Protein AF-A0A939X5A7-F1 (afdb_monomer)

Mean predicted aligned error: 17.55 Å

Nearest PDB structures (foldseek):
  4c2t-assembly1_B  TM=8.970E-01  e=2.389E-11  Deinococcus radiodurans
  4c2t-assembly1_A  TM=8.827E-01  e=8.316E-11  Deinococcus radiodurans
  4c2u-assembly1_D  TM=8.431E-01  e=5.488E-11  Deinococcus radiodurans
  4c2t-assembly2_C  TM=8.478E-01  e=4.873E-11  Deinococcus radiodurans
  4c30-assembly1_D  TM=7.788E-01  e=2.536E-11  Deinococcus radiodurans

Secondary structure (DSSP, 8-state):
--SS-S-HHHHHHHHHHHHHTT--HHHHHHHHHHSPPPTTTTSTTSS-----------------------HHHHHHHHTT-TT--TTS-TTS----------------S-HHHHHHHHHHHHHHHHHHHHHHSSS-HHHHHHHHHHHTTHHHHHHHH-TT-HHHHHHHHHHHHHHHHHHHHHHT-TT-S--SHHHHHHHHHH--GGGG--GGGTTPPP---TTTTTT--EEEEEEE--BTBBTTBHHHHHS-HHHHHHHHHHHHHHHTTEEEEEEEE--SEEEETTEEEE-PBPHHHHTS-GGG------SSPPPHHHHHHHHHHHHHHHTT-

Structure (mmCIF, N/CA/C/O backbone):
data_AF-A0A939X5A7-F1
#
_entry.id   AF-A0A939X5A7-F1
#
loop_
_atom_site.group_PDB
_atom_site.id
_atom_site.type_symbol
_atom_site.label_atom_id
_atom_site.label_alt_id
_atom_site.label_comp_id
_atom_site.label_asym_id
_atom_site.label_entity_id
_atom_site.label_seq_id
_atom_site.pdbx_PDB_ins_code
_atom_site.Cartn_x
_atom_site.Cartn_y
_atom_site.Cartn_z
_atom_site.occupancy
_atom_site.B_iso_or_equiv
_atom_site.auth_seq_id
_atom_site.auth_comp_id
_atom_site.auth_asym_id
_atom_site.auth_atom_id
_atom_site.pdbx_PDB_model_num
ATOM 1 N N . THR A 1 1 ? 11.833 15.847 -24.896 1.00 35.06 1 THR A N 1
ATOM 2 C CA . THR A 1 1 ? 11.195 14.517 -25.029 1.00 35.06 1 THR A CA 1
ATOM 3 C C . THR A 1 1 ? 10.463 14.409 -26.360 1.00 35.06 1 THR A C 1
ATOM 5 O O . THR A 1 1 ? 9.669 15.299 -26.668 1.00 35.06 1 THR A O 1
ATOM 8 N N . PRO A 1 2 ? 10.731 13.389 -27.198 1.00 37.25 2 PRO A N 1
ATOM 9 C CA . PRO A 1 2 ? 10.002 13.229 -28.451 1.00 37.25 2 PRO A CA 1
ATOM 10 C C . PRO A 1 2 ? 8.518 12.977 -28.147 1.00 37.25 2 PRO A C 1
ATOM 12 O O . PRO A 1 2 ? 8.169 12.143 -27.319 1.00 37.25 2 PRO A O 1
ATOM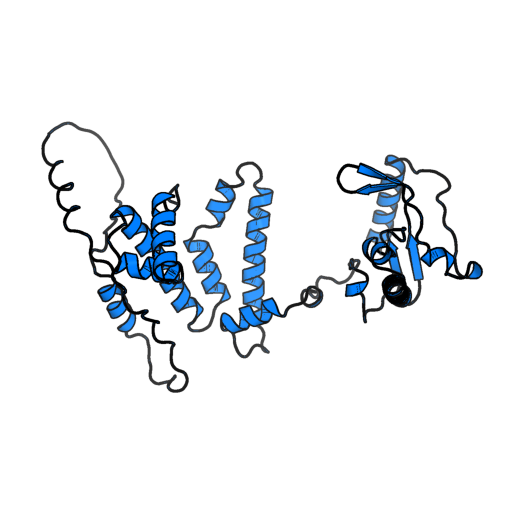 15 N N . ARG A 1 3 ? 7.634 13.749 -28.791 1.00 46.84 3 ARG A N 1
ATOM 16 C CA . ARG A 1 3 ? 6.193 13.858 -28.472 1.00 46.84 3 ARG A CA 1
ATOM 17 C C . ARG A 1 3 ? 5.341 12.628 -28.814 1.00 46.84 3 ARG A C 1
ATOM 19 O O . ARG A 1 3 ? 4.124 12.673 -28.648 1.00 46.84 3 ARG A O 1
ATOM 26 N N . ARG A 1 4 ? 5.925 11.552 -29.333 1.00 54.91 4 ARG A N 1
ATOM 27 C CA . ARG A 1 4 ? 5.216 10.315 -29.669 1.00 54.91 4 ARG A CA 1
ATOM 28 C C . ARG A 1 4 ? 6.157 9.164 -29.351 1.00 54.91 4 ARG A C 1
ATOM 30 O O . ARG A 1 4 ? 7.268 9.152 -29.864 1.00 54.91 4 ARG A O 1
ATOM 37 N N . GLY A 1 5 ? 5.723 8.248 -28.486 1.00 61.41 5 GLY A N 1
ATOM 38 C CA . GLY A 1 5 ? 6.395 6.961 -28.324 1.00 61.41 5 GLY A CA 1
ATOM 39 C C . GLY A 1 5 ? 6.380 6.166 -29.633 1.00 61.41 5 GLY A C 1
ATOM 40 O O . GLY A 1 5 ? 5.896 6.652 -30.659 1.00 61.41 5 GLY A O 1
ATOM 41 N N . LEU A 1 6 ? 6.875 4.928 -29.583 1.00 68.50 6 LEU A N 1
ATOM 42 C CA . LEU A 1 6 ? 6.851 4.006 -30.721 1.00 68.50 6 LEU A CA 1
ATOM 43 C C . LEU A 1 6 ? 5.475 4.020 -31.402 1.00 68.50 6 LEU A C 1
ATOM 45 O O . LEU A 1 6 ? 4.435 3.887 -30.751 1.00 68.50 6 LEU A O 1
ATOM 49 N N . GLY A 1 7 ? 5.462 4.243 -32.719 1.00 72.75 7 GLY A N 1
ATOM 50 C CA . GLY A 1 7 ? 4.223 4.278 -33.491 1.00 72.75 7 GLY A CA 1
ATOM 51 C C . GLY A 1 7 ? 3.465 2.953 -33.373 1.00 72.75 7 GLY A C 1
ATOM 52 O O . GLY A 1 7 ? 4.079 1.896 -33.275 1.00 72.75 7 GLY A O 1
ATOM 53 N N . ARG A 1 8 ? 2.125 2.993 -33.423 1.00 78.12 8 ARG A N 1
ATOM 54 C CA . ARG A 1 8 ? 1.272 1.795 -33.276 1.00 78.12 8 ARG A CA 1
ATOM 55 C C . ARG A 1 8 ? 1.696 0.646 -34.202 1.00 78.12 8 ARG A C 1
ATOM 57 O O . ARG A 1 8 ? 1.773 -0.484 -33.746 1.00 78.12 8 ARG A O 1
ATOM 64 N N . LYS A 1 9 ? 2.052 0.967 -35.451 1.00 79.88 9 LYS A N 1
ATOM 65 C CA . LYS A 1 9 ? 2.560 0.001 -36.432 1.00 79.88 9 LYS A CA 1
ATOM 66 C C . LYS A 1 9 ? 3.839 -0.702 -35.949 1.00 79.88 9 LYS A C 1
ATOM 68 O O . LYS A 1 9 ? 3.891 -1.916 -35.962 1.00 79.88 9 LYS A O 1
ATOM 73 N N . ALA A 1 10 ? 4.808 0.041 -35.409 1.00 79.69 10 ALA A N 1
ATOM 74 C CA . ALA A 1 10 ? 6.039 -0.541 -34.870 1.00 79.69 10 ALA A CA 1
ATOM 75 C C . ALA A 1 10 ? 5.775 -1.487 -33.685 1.00 79.69 10 ALA A C 1
ATOM 77 O O . ALA A 1 10 ? 6.429 -2.515 -33.552 1.00 79.69 10 ALA A O 1
ATOM 78 N N . ILE A 1 11 ? 4.801 -1.159 -32.828 1.00 83.19 11 ILE A N 1
ATOM 79 C CA . ILE A 1 11 ? 4.395 -2.026 -31.711 1.00 83.19 11 ILE A CA 1
ATOM 80 C C . ILE A 1 11 ? 3.734 -3.310 -32.232 1.00 83.19 11 ILE A C 1
ATOM 82 O O . ILE A 1 11 ? 3.998 -4.390 -31.701 1.00 83.19 11 ILE A O 1
ATOM 86 N N . GLU A 1 12 ? 2.886 -3.200 -33.256 1.00 85.06 12 GLU A N 1
ATOM 87 C CA . GLU A 1 12 ? 2.258 -4.343 -33.927 1.00 85.06 12 GLU A CA 1
ATOM 88 C C . GLU A 1 12 ? 3.311 -5.240 -34.592 1.00 85.06 12 GLU A C 1
ATOM 90 O O . GLU A 1 12 ? 3.276 -6.449 -34.376 1.00 85.06 12 GLU A O 1
ATOM 95 N N . ASP A 1 13 ? 4.287 -4.654 -35.291 1.00 83.12 13 ASP A N 1
ATOM 96 C CA . ASP A 1 13 ? 5.388 -5.368 -35.949 1.00 83.12 13 ASP A CA 1
ATOM 97 C C . ASP A 1 13 ? 6.256 -6.123 -34.919 1.00 83.12 13 ASP A C 1
ATOM 99 O O . ASP A 1 13 ? 6.472 -7.328 -35.052 1.00 83.12 13 ASP A O 1
ATOM 103 N N . ILE A 1 14 ? 6.668 -5.469 -33.821 1.00 84.44 14 ILE A N 1
ATOM 104 C CA . ILE A 1 14 ? 7.413 -6.124 -32.724 1.00 84.44 14 ILE A CA 1
ATOM 105 C C . ILE A 1 14 ? 6.588 -7.261 -32.098 1.00 84.44 14 ILE A C 1
ATOM 107 O O . ILE A 1 14 ? 7.119 -8.333 -31.799 1.00 84.44 14 ILE A O 1
ATOM 111 N N . SER A 1 15 ? 5.288 -7.042 -31.886 1.00 85.44 15 SER A N 1
ATOM 112 C CA . SER A 1 15 ? 4.402 -8.041 -31.274 1.00 85.44 15 SER A CA 1
ATOM 113 C C . SER A 1 15 ? 4.159 -9.240 -32.191 1.00 85.44 15 SER A C 1
ATOM 115 O O . SER A 1 15 ? 4.021 -10.361 -31.700 1.00 85.44 15 SER A O 1
ATOM 117 N N . ALA A 1 16 ? 4.107 -9.022 -33.508 1.00 85.56 16 ALA A N 1
ATOM 118 C CA . ALA A 1 16 ? 3.980 -10.081 -34.502 1.00 85.56 16 ALA A CA 1
ATOM 119 C C . ALA A 1 16 ? 5.205 -11.001 -34.470 1.00 85.56 16 ALA A C 1
ATOM 121 O O . ALA A 1 16 ? 5.035 -12.208 -34.319 1.00 85.56 16 ALA A O 1
ATOM 122 N N . VAL A 1 17 ? 6.412 -10.428 -34.473 1.00 83.69 17 VAL A N 1
ATOM 123 C CA . VAL A 1 17 ? 7.676 -11.178 -34.362 1.00 83.69 17 VAL A CA 1
ATOM 124 C C . VAL A 1 17 ? 7.752 -11.942 -33.039 1.00 83.69 17 VAL A C 1
ATOM 126 O O . VAL A 1 17 ? 8.060 -13.132 -33.022 1.00 83.69 17 VAL A O 1
ATOM 129 N N . ALA A 1 18 ? 7.409 -11.298 -31.919 1.00 85.75 18 ALA A N 1
ATOM 130 C CA . ALA A 1 18 ? 7.406 -11.957 -30.613 1.00 85.75 18 ALA A CA 1
ATOM 131 C C . ALA A 1 18 ? 6.449 -13.160 -30.566 1.00 85.75 18 ALA A C 1
ATOM 133 O O . ALA A 1 18 ? 6.765 -14.190 -29.973 1.00 85.75 18 ALA A O 1
ATOM 134 N N . LYS A 1 19 ? 5.284 -13.045 -31.214 1.00 87.38 19 LYS A N 1
ATOM 135 C CA . LYS A 1 19 ? 4.290 -14.118 -31.290 1.00 87.38 19 LYS A CA 1
ATOM 136 C C . LYS A 1 19 ? 4.707 -15.237 -32.244 1.00 87.38 19 LYS A C 1
ATOM 138 O O . LYS A 1 19 ? 4.486 -16.397 -31.921 1.00 87.38 19 LYS A O 1
ATOM 143 N N . GLU A 1 20 ? 5.269 -14.896 -33.399 1.00 86.88 20 GLU A N 1
ATOM 144 C CA . GLU A 1 20 ? 5.722 -15.860 -34.408 1.00 86.88 20 GLU A CA 1
ATOM 145 C C . GLU A 1 20 ? 6.857 -16.743 -33.884 1.00 86.88 20 GLU A C 1
ATOM 147 O O . GLU A 1 20 ? 6.851 -17.951 -34.102 1.00 86.88 20 GLU A O 1
ATOM 152 N N . HIS A 1 21 ? 7.784 -16.154 -33.129 1.00 82.50 21 HIS A N 1
ATOM 153 C CA . HIS A 1 21 ? 8.949 -16.851 -32.584 1.00 82.50 21 HIS A CA 1
ATOM 154 C C . HIS A 1 21 ? 8.793 -17.270 -31.115 1.00 82.50 21 HIS A C 1
ATOM 156 O O . HIS A 1 21 ? 9.778 -17.672 -30.496 1.00 82.50 21 HIS A O 1
ATOM 162 N N . GLU A 1 22 ? 7.586 -17.149 -30.548 1.00 85.88 22 GLU A N 1
ATOM 163 C CA . GLU A 1 22 ? 7.269 -17.469 -29.146 1.00 85.88 22 GLU A CA 1
ATOM 164 C C . GLU A 1 22 ? 8.295 -16.903 -28.142 1.00 85.88 22 GLU A C 1
ATOM 166 O O . GLU A 1 22 ? 8.699 -17.557 -27.178 1.00 85.88 22 GLU A O 1
ATOM 171 N N . CYS A 1 23 ? 8.745 -15.668 -28.373 1.00 83.81 23 CYS A N 1
ATOM 172 C CA . CYS A 1 23 ? 9.815 -15.038 -27.610 1.00 83.81 23 CYS A CA 1
ATOM 173 C C . CYS A 1 23 ? 9.338 -13.782 -26.868 1.00 83.81 23 CYS A C 1
ATOM 175 O O . CYS A 1 23 ? 8.225 -13.284 -27.048 1.00 83.81 23 CYS A O 1
ATOM 177 N N . SER A 1 24 ? 10.184 -13.268 -25.973 1.00 86.88 24 SER A N 1
ATOM 178 C CA . SER A 1 24 ? 9.879 -12.020 -25.274 1.00 86.88 24 SER A CA 1
ATOM 179 C C . SER A 1 24 ? 9.930 -10.827 -26.236 1.00 86.88 24 SER A C 1
ATOM 181 O O . SER A 1 24 ? 10.702 -10.827 -27.195 1.00 86.88 24 SER A O 1
ATOM 183 N N . LEU A 1 25 ? 9.184 -9.759 -25.931 1.00 85.69 25 LEU A N 1
ATOM 184 C CA . LEU A 1 25 ? 9.265 -8.500 -26.687 1.00 85.69 25 LEU A CA 1
ATOM 185 C C . LEU A 1 25 ? 10.703 -7.962 -26.760 1.00 85.69 25 LEU A C 1
ATOM 187 O O . LEU A 1 25 ? 11.104 -7.411 -27.778 1.00 85.69 25 LEU A O 1
ATOM 191 N N . TRP A 1 26 ? 11.492 -8.153 -25.699 1.00 84.62 26 TRP A N 1
ATOM 192 C CA . TRP A 1 26 ? 12.898 -7.756 -25.664 1.00 84.62 26 TRP A CA 1
ATOM 193 C C . TRP A 1 26 ? 13.731 -8.519 -26.700 1.00 84.62 26 TRP A C 1
ATOM 195 O O . TRP A 1 26 ? 14.470 -7.913 -27.473 1.00 84.62 26 TRP A O 1
ATOM 205 N N . THR A 1 27 ? 13.555 -9.840 -26.767 1.00 81.81 27 THR A N 1
ATOM 206 C CA . THR A 1 27 ? 14.229 -10.705 -27.745 1.00 81.81 27 THR A CA 1
ATOM 207 C C . THR A 1 27 ? 13.828 -10.340 -29.175 1.00 81.81 27 THR A C 1
ATOM 209 O O . THR A 1 27 ? 14.692 -10.251 -30.044 1.00 81.81 27 THR A O 1
ATOM 212 N N . ALA A 1 28 ? 12.543 -10.060 -29.412 1.00 83.44 28 ALA A N 1
ATOM 213 C CA . ALA A 1 28 ? 12.046 -9.626 -30.716 1.00 83.44 28 ALA A CA 1
ATOM 214 C C . ALA A 1 28 ? 12.659 -8.287 -31.162 1.00 83.44 28 ALA A C 1
ATOM 216 O O . ALA A 1 28 ? 13.073 -8.156 -32.311 1.00 83.44 28 ALA A O 1
ATOM 217 N N . ILE A 1 29 ? 12.781 -7.308 -30.255 1.00 84.88 29 ILE A N 1
ATOM 218 C CA . ILE A 1 29 ? 13.432 -6.019 -30.548 1.00 84.88 29 ILE A CA 1
ATOM 219 C C . ILE A 1 29 ? 14.905 -6.228 -30.913 1.00 84.88 29 ILE A C 1
ATOM 221 O O . ILE A 1 29 ? 15.373 -5.665 -31.900 1.00 84.88 29 ILE A O 1
ATOM 225 N N . GLN A 1 30 ? 15.637 -7.041 -30.148 1.00 83.12 30 GLN A N 1
ATOM 226 C CA . GLN A 1 30 ? 17.045 -7.325 -30.434 1.00 83.12 30 GLN A CA 1
ATOM 227 C C . GLN A 1 30 ? 17.227 -8.015 -31.793 1.00 83.12 30 GLN A C 1
ATOM 229 O O . GLN A 1 30 ? 18.133 -7.648 -32.537 1.00 83.12 30 GLN A O 1
ATOM 234 N N . ALA A 1 31 ? 16.347 -8.959 -32.139 1.00 79.94 31 ALA A N 1
ATOM 235 C CA . ALA A 1 31 ? 16.372 -9.642 -33.430 1.00 79.94 31 ALA A CA 1
ATOM 236 C C . ALA A 1 31 ? 16.068 -8.686 -34.598 1.00 79.94 31 ALA A C 1
ATOM 238 O O . ALA A 1 31 ? 16.805 -8.664 -35.580 1.00 79.94 31 ALA A O 1
ATOM 239 N N . LEU A 1 32 ? 15.055 -7.823 -34.460 1.00 82.19 32 LEU A N 1
ATOM 240 C CA . LEU A 1 32 ? 14.717 -6.804 -35.460 1.00 82.19 32 LEU A CA 1
ATOM 241 C C . LEU A 1 32 ? 15.836 -5.772 -35.665 1.00 82.19 32 LEU A C 1
ATOM 243 O O . LEU A 1 32 ? 16.072 -5.328 -36.786 1.00 82.19 32 LEU A O 1
ATOM 247 N N . LEU A 1 33 ? 16.542 -5.392 -34.597 1.00 81.69 33 LEU A N 1
ATOM 248 C CA . LEU A 1 33 ? 17.700 -4.500 -34.690 1.00 81.69 33 LEU A CA 1
ATOM 249 C C . LEU A 1 33 ? 18.921 -5.180 -35.326 1.00 81.69 33 LEU A C 1
ATOM 251 O O . LEU A 1 33 ? 19.728 -4.491 -35.949 1.00 81.69 33 LEU A O 1
ATOM 255 N N . ALA A 1 34 ? 19.051 -6.501 -35.179 1.00 76.81 34 ALA A N 1
ATOM 256 C CA . ALA A 1 34 ? 20.123 -7.298 -35.772 1.00 76.81 34 ALA A CA 1
ATOM 257 C C . ALA A 1 34 ? 19.879 -7.658 -37.250 1.00 76.81 34 ALA A C 1
ATOM 259 O O . ALA A 1 34 ? 20.842 -7.969 -37.949 1.00 76.81 34 ALA A O 1
ATOM 260 N N . ALA A 1 35 ? 18.630 -7.605 -37.730 1.00 74.81 35 ALA A N 1
ATOM 261 C CA . ALA A 1 35 ? 18.295 -7.818 -39.136 1.00 74.81 35 ALA A CA 1
ATOM 262 C C . ALA A 1 35 ? 18.914 -6.720 -40.020 1.00 74.81 35 ALA A C 1
ATOM 264 O O . ALA A 1 35 ? 18.756 -5.527 -39.727 1.00 74.81 35 ALA A O 1
ATOM 265 N N . GLU A 1 36 ? 19.614 -7.121 -41.087 1.00 59.25 36 GLU A N 1
ATOM 266 C CA . GLU A 1 36 ? 20.233 -6.195 -42.043 1.00 59.25 36 GLU A CA 1
ATOM 267 C C . GLU A 1 36 ? 19.156 -5.361 -42.758 1.00 59.25 36 GLU A C 1
ATOM 269 O O . GLU A 1 36 ? 18.142 -5.920 -43.188 1.00 59.25 36 GLU A O 1
ATOM 274 N N . PRO A 1 37 ? 19.343 -4.033 -42.890 1.00 58.41 37 PRO A N 1
ATOM 275 C CA . PRO A 1 37 ? 18.377 -3.193 -43.576 1.00 58.41 37 PRO A CA 1
ATOM 276 C C . PRO A 1 37 ? 18.262 -3.609 -45.044 1.00 58.41 37 PRO A C 1
ATOM 278 O O . PRO A 1 37 ? 19.270 -3.780 -45.736 1.00 58.41 37 PRO A O 1
ATOM 281 N N . SER A 1 38 ? 17.035 -3.780 -45.536 1.00 50.06 38 SER A N 1
ATOM 282 C CA . SER A 1 38 ? 16.838 -4.121 -46.946 1.00 50.06 38 SER A CA 1
ATOM 283 C C . SER A 1 38 ? 17.339 -2.967 -47.826 1.00 50.06 38 SER A C 1
ATOM 285 O O . SER A 1 38 ? 17.097 -1.801 -47.523 1.00 50.06 38 SER A O 1
ATOM 287 N N . ALA A 1 39 ? 18.029 -3.278 -48.928 1.00 44.22 39 ALA A N 1
ATOM 288 C CA . ALA A 1 39 ? 18.698 -2.322 -49.825 1.00 44.22 39 ALA A CA 1
ATOM 289 C C . ALA A 1 39 ? 17.767 -1.332 -50.578 1.00 44.22 39 ALA A C 1
ATOM 291 O O . ALA A 1 39 ? 18.115 -0.860 -51.655 1.00 44.22 39 ALA A O 1
ATOM 292 N N . LYS A 1 40 ? 16.562 -1.052 -50.067 1.00 45.25 40 LYS A N 1
ATOM 293 C CA . LYS A 1 40 ? 15.564 -0.158 -50.670 1.00 45.25 40 LYS A CA 1
ATOM 294 C C . LYS A 1 40 ? 15.508 1.246 -50.060 1.00 45.25 40 LYS A C 1
ATOM 296 O O . LYS A 1 40 ? 14.898 2.108 -50.677 1.00 45.25 40 LYS A O 1
ATOM 301 N N . ASP A 1 41 ? 16.164 1.492 -48.926 1.00 41.97 41 ASP A N 1
ATOM 302 C CA . ASP A 1 41 ? 16.166 2.812 -48.268 1.00 41.97 41 ASP A CA 1
ATOM 303 C C . ASP A 1 41 ? 17.329 3.730 -48.719 1.00 41.97 41 ASP A C 1
ATOM 305 O O . ASP A 1 41 ? 17.448 4.854 -48.241 1.00 41.97 41 ASP A O 1
ATOM 309 N N . SER A 1 42 ? 18.186 3.297 -49.657 1.00 38.31 42 SER A N 1
ATOM 310 C CA . SER A 1 42 ? 19.331 4.091 -50.146 1.00 38.31 42 SER A CA 1
ATOM 311 C C . SER A 1 42 ? 19.002 5.105 -51.251 1.00 38.31 42 SER A C 1
ATOM 313 O O . SER A 1 42 ? 19.868 5.904 -51.603 1.00 38.31 42 SER A O 1
ATOM 315 N N . ASP A 1 43 ? 17.788 5.085 -51.809 1.00 35.44 43 ASP A N 1
ATOM 316 C CA . ASP A 1 43 ? 17.441 5.908 -52.980 1.00 35.44 43 ASP A CA 1
ATOM 317 C C . ASP A 1 43 ? 16.765 7.249 -52.625 1.00 35.44 43 ASP A C 1
ATOM 319 O O . ASP A 1 43 ? 16.740 8.156 -53.458 1.00 35.44 43 ASP A O 1
ATOM 323 N N . ASP A 1 44 ? 16.287 7.437 -51.388 1.00 38.31 44 ASP A N 1
ATOM 324 C CA . ASP A 1 44 ? 15.580 8.668 -50.986 1.00 38.31 44 ASP A CA 1
ATOM 325 C C . ASP A 1 44 ? 16.513 9.806 -50.512 1.00 38.31 44 ASP A C 1
ATOM 327 O O . ASP A 1 44 ? 16.078 10.954 -50.405 1.00 38.31 44 ASP A O 1
ATOM 331 N N . GLU A 1 45 ? 17.808 9.547 -50.291 1.00 37.19 45 GLU A N 1
ATOM 332 C CA . GLU A 1 45 ? 18.774 10.579 -49.862 1.00 37.19 45 GLU A CA 1
ATOM 333 C C . GLU A 1 45 ? 19.434 11.357 -51.017 1.00 37.19 45 GLU A C 1
ATOM 335 O O . GLU A 1 45 ? 20.049 12.397 -50.783 1.00 37.19 45 GLU A O 1
ATOM 340 N N . GLN A 1 46 ? 19.297 10.919 -52.275 1.00 32.50 46 GLN A N 1
ATOM 341 C CA . GLN A 1 46 ? 19.996 11.558 -53.404 1.00 32.50 46 GLN A CA 1
ATOM 342 C C . GLN A 1 46 ? 19.178 12.597 -54.184 1.00 32.50 46 GLN A C 1
ATOM 344 O O . GLN A 1 46 ? 19.738 13.264 -55.053 1.00 32.50 46 GLN A O 1
ATOM 349 N N . ASN A 1 47 ? 17.891 12.800 -53.878 1.00 32.06 47 ASN A N 1
ATOM 350 C CA . ASN A 1 47 ? 17.017 13.631 -54.717 1.00 32.06 47 ASN A CA 1
ATOM 351 C C . ASN A 1 47 ? 16.558 14.964 -54.095 1.00 32.06 47 ASN A C 1
ATOM 353 O O . ASN A 1 47 ? 15.495 15.473 -54.446 1.00 32.06 47 ASN A O 1
ATOM 357 N N . SER A 1 48 ? 17.354 15.567 -53.202 1.00 33.19 48 SER A N 1
ATOM 358 C CA . SER A 1 48 ? 17.105 16.938 -52.711 1.00 33.19 48 SER A CA 1
ATOM 359 C C . SER A 1 48 ? 18.252 17.922 -52.966 1.00 33.19 48 SER A C 1
ATOM 361 O O . SER A 1 48 ? 18.297 18.984 -52.347 1.00 33.19 48 SER A O 1
ATOM 363 N N . LEU A 1 49 ? 19.192 17.593 -53.857 1.00 32.78 49 LEU A N 1
ATOM 364 C CA . LEU A 1 49 ? 20.394 18.396 -54.088 1.00 32.78 49 LEU A CA 1
ATOM 365 C C . LEU A 1 49 ? 20.332 19.219 -55.387 1.00 32.78 49 LEU A C 1
ATOM 367 O O . LEU A 1 49 ? 21.279 19.172 -56.151 1.00 32.78 49 LEU A O 1
ATOM 371 N N . PHE A 1 50 ? 19.245 19.947 -55.661 1.00 29.20 50 PHE A N 1
ATOM 372 C CA . PHE A 1 50 ? 19.213 21.053 -56.639 1.00 29.20 50 PHE A CA 1
ATOM 373 C C . PHE A 1 50 ? 17.912 21.861 -56.472 1.00 29.20 50 PHE A C 1
ATOM 375 O O . PHE A 1 50 ? 16.877 21.449 -56.981 1.00 29.20 50 PHE A O 1
ATOM 382 N N . ASP A 1 51 ? 17.947 22.983 -55.749 1.00 27.64 51 ASP A N 1
ATOM 383 C CA . ASP A 1 51 ? 17.639 24.302 -56.328 1.00 27.64 51 ASP A CA 1
ATOM 384 C C . ASP A 1 51 ? 18.029 25.428 -55.355 1.00 27.64 51 ASP A C 1
ATOM 386 O O . ASP A 1 51 ? 17.991 25.279 -54.133 1.00 27.64 51 ASP A O 1
ATOM 390 N N . SER A 1 52 ? 18.473 26.534 -55.931 1.00 29.05 52 SER A N 1
ATOM 391 C CA . SER A 1 52 ? 19.132 27.672 -55.294 1.00 29.05 52 SER A CA 1
ATOM 392 C C . SER A 1 52 ? 18.182 28.755 -54.757 1.00 29.05 52 SER A C 1
ATOM 394 O O . SER A 1 52 ? 17.145 29.030 -55.348 1.00 29.05 52 SER A O 1
ATOM 396 N N . ASP A 1 53 ? 18.698 29.453 -53.738 1.00 25.11 53 ASP A N 1
ATOM 397 C CA . ASP A 1 53 ? 18.654 30.907 -53.487 1.00 25.11 53 ASP A CA 1
ATOM 398 C C . ASP A 1 53 ? 17.777 31.527 -52.373 1.00 25.11 53 ASP A C 1
ATOM 400 O O . ASP A 1 53 ? 16.602 31.227 -52.180 1.00 25.11 53 ASP A O 1
ATOM 404 N N . ASP A 1 54 ? 18.443 32.482 -51.705 1.00 26.17 54 ASP A N 1
ATOM 405 C CA . ASP A 1 54 ? 17.991 33.609 -50.875 1.00 26.17 54 ASP A CA 1
ATOM 406 C C . ASP A 1 54 ? 17.556 33.459 -49.392 1.00 26.17 54 ASP A C 1
ATOM 408 O O . ASP A 1 54 ? 16.390 33.515 -49.017 1.00 26.17 54 ASP A O 1
ATOM 412 N N . SER A 1 55 ? 18.576 33.615 -48.533 1.00 25.38 55 SER A N 1
ATOM 413 C CA . SER A 1 55 ? 18.696 34.682 -47.510 1.00 25.38 55 SER A CA 1
ATOM 414 C C . SER A 1 55 ? 18.002 34.593 -46.125 1.00 25.38 55 SER A C 1
ATOM 416 O O . SER A 1 55 ? 16.817 34.331 -45.973 1.00 25.38 55 SER A O 1
ATOM 418 N N . VAL A 1 56 ? 18.798 35.031 -45.128 1.00 26.05 56 VAL A N 1
ATOM 419 C CA . VAL A 1 56 ? 18.478 35.545 -43.771 1.00 26.05 56 VAL A CA 1
ATOM 420 C C . VAL A 1 56 ? 18.465 34.553 -42.586 1.00 26.05 56 VAL A C 1
ATOM 422 O O . VAL A 1 56 ? 17.475 33.899 -42.296 1.00 26.05 56 VAL A O 1
ATOM 425 N N . GLY A 1 57 ? 19.529 34.634 -41.768 1.00 22.86 57 GLY A N 1
ATOM 426 C CA . GLY A 1 57 ? 19.386 34.967 -40.339 1.00 22.86 57 GLY A CA 1
ATOM 427 C C . GLY A 1 57 ? 19.505 33.865 -39.273 1.00 22.86 57 GLY A C 1
ATOM 428 O O . GLY A 1 57 ? 18.512 33.287 -38.860 1.00 22.86 57 GLY A O 1
ATOM 429 N N . THR A 1 58 ? 20.692 33.805 -38.651 1.00 23.17 58 THR A N 1
ATOM 430 C CA . THR A 1 58 ? 20.958 33.554 -37.209 1.00 23.17 58 THR A CA 1
ATOM 431 C C . THR A 1 58 ? 20.670 32.194 -36.534 1.00 23.17 58 THR A C 1
ATOM 433 O O . THR A 1 58 ? 19.534 31.768 -36.385 1.00 23.17 58 THR A O 1
ATOM 436 N N . SER A 1 59 ? 21.734 31.725 -35.855 1.00 23.41 59 SER A N 1
ATOM 437 C CA . SER A 1 59 ? 21.799 31.028 -34.550 1.00 23.41 59 SER A CA 1
ATOM 438 C C . SER A 1 59 ? 21.717 29.496 -34.487 1.00 23.41 59 SER A C 1
ATOM 440 O O . SER A 1 59 ? 20.850 28.879 -35.087 1.00 23.41 59 SER A O 1
ATOM 442 N N . GLY A 1 60 ? 22.598 28.928 -33.646 1.00 23.20 60 GLY A N 1
ATOM 443 C CA . GLY A 1 60 ? 22.409 27.634 -32.981 1.00 23.20 60 GLY A CA 1
ATOM 444 C C . GLY A 1 60 ? 23.246 26.481 -33.529 1.00 23.20 60 GLY A C 1
ATOM 445 O O . GLY A 1 60 ? 22.835 25.799 -34.456 1.00 23.20 60 GLY A O 1
ATOM 446 N N . SER A 1 61 ? 24.411 26.244 -32.930 1.00 23.81 61 SER A N 1
ATOM 447 C CA . SER A 1 61 ? 25.220 25.040 -33.114 1.00 23.81 61 SER A CA 1
ATOM 448 C C . SER A 1 61 ? 24.577 23.848 -32.392 1.00 23.81 61 SER A C 1
ATOM 450 O O . SER A 1 61 ? 24.700 23.757 -31.172 1.00 23.81 61 SER A O 1
ATOM 452 N N . ASP A 1 62 ? 23.939 22.947 -33.137 1.00 23.53 62 ASP A N 1
ATOM 453 C CA . ASP A 1 62 ? 23.596 21.592 -32.689 1.00 23.53 62 ASP A CA 1
ATOM 454 C C . ASP A 1 62 ? 24.441 20.590 -33.491 1.00 23.53 62 ASP A C 1
ATOM 456 O O . ASP A 1 62 ? 24.113 20.215 -34.617 1.00 23.53 62 ASP A O 1
ATOM 460 N N . GLU A 1 63 ? 25.566 20.164 -32.916 1.00 25.92 63 GLU A N 1
ATOM 461 C CA . GLU A 1 63 ? 26.354 19.039 -33.425 1.00 25.92 63 GLU A CA 1
ATOM 462 C C . GLU A 1 63 ? 25.731 17.730 -32.923 1.00 25.92 63 GLU A C 1
ATOM 464 O O . GLU A 1 63 ? 26.111 17.190 -31.887 1.00 25.92 63 GLU A O 1
ATOM 469 N N . ASN A 1 64 ? 24.745 17.212 -33.656 1.00 26.48 64 ASN A N 1
ATOM 470 C CA . ASN A 1 64 ? 24.244 15.855 -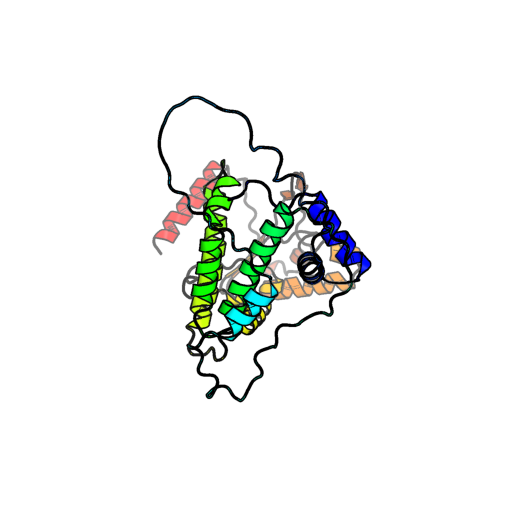33.456 1.00 26.48 64 ASN A CA 1
ATOM 471 C C . ASN A 1 64 ? 25.006 14.910 -34.399 1.00 26.48 64 ASN A C 1
ATOM 473 O O . ASN A 1 64 ? 24.555 14.608 -35.504 1.00 26.48 64 ASN A O 1
ATOM 477 N N . ALA A 1 65 ? 26.208 14.500 -33.993 1.00 26.67 65 ALA A N 1
ATOM 478 C CA . ALA A 1 65 ? 26.997 13.508 -34.717 1.00 26.67 65 ALA A CA 1
ATOM 479 C C . ALA A 1 65 ? 26.358 12.119 -34.537 1.00 26.67 65 ALA A C 1
ATOM 481 O O . ALA A 1 65 ? 26.560 11.448 -33.525 1.00 26.67 65 ALA A O 1
ATOM 482 N N . GLY A 1 66 ? 25.550 11.705 -35.516 1.00 26.02 66 GLY A N 1
ATOM 483 C CA . GLY A 1 66 ? 24.987 10.359 -35.594 1.00 26.02 66 GLY A CA 1
ATOM 484 C C . GLY A 1 66 ? 26.094 9.310 -35.695 1.00 26.02 66 GLY A C 1
ATOM 485 O O . GLY A 1 66 ? 26.978 9.394 -36.547 1.00 26.02 66 GLY A O 1
ATOM 486 N N . TRP A 1 67 ? 26.067 8.333 -34.794 1.00 33.03 67 TRP A N 1
ATOM 487 C CA . TRP A 1 67 ? 27.012 7.224 -34.780 1.00 33.03 67 TRP A CA 1
ATOM 488 C C . TRP A 1 67 ? 26.594 6.170 -35.819 1.00 33.03 67 TRP A C 1
ATOM 490 O O . TRP A 1 67 ? 25.490 5.638 -35.745 1.00 33.03 67 TRP A O 1
ATOM 500 N N . ASN A 1 68 ? 27.482 5.876 -36.775 1.00 31.38 68 ASN A N 1
ATOM 501 C CA . ASN A 1 68 ? 27.246 4.981 -37.923 1.00 31.38 68 ASN A CA 1
ATOM 502 C C . ASN A 1 68 ? 27.842 3.563 -37.744 1.00 31.38 68 ASN A C 1
ATOM 504 O O . ASN A 1 68 ? 28.123 2.886 -38.731 1.00 31.38 68 ASN A O 1
ATOM 508 N N . GLY A 1 69 ? 28.109 3.118 -36.511 1.00 35.12 69 GLY A N 1
ATOM 509 C CA . GLY A 1 69 ? 28.700 1.797 -36.252 1.00 35.12 69 GLY A CA 1
ATOM 510 C C . GLY A 1 69 ? 27.667 0.672 -36.123 1.00 35.12 69 GLY A C 1
ATOM 511 O O . GLY A 1 69 ? 26.484 0.912 -35.870 1.00 35.12 69 GLY A O 1
ATOM 512 N N . SER A 1 70 ? 28.110 -0.578 -36.280 1.00 42.34 70 SER A N 1
ATOM 513 C CA . SER A 1 70 ? 27.262 -1.752 -36.051 1.00 42.34 70 SER A CA 1
ATOM 514 C C . SER A 1 70 ? 27.045 -1.965 -34.553 1.00 42.34 70 SER A C 1
ATOM 516 O O . SER A 1 70 ? 27.947 -1.743 -33.749 1.00 42.34 70 SER A O 1
ATOM 518 N N . ILE 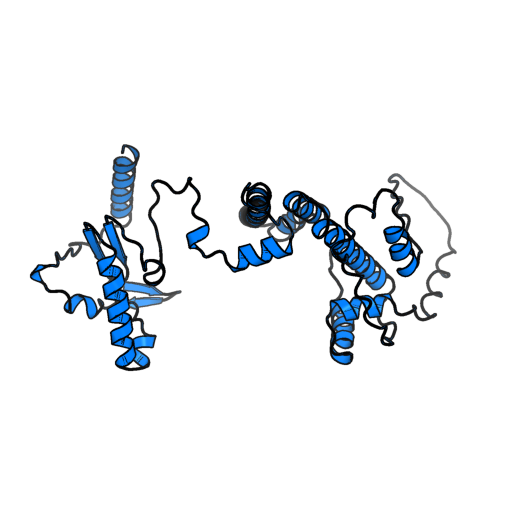A 1 71 ? 25.878 -2.478 -34.150 1.00 38.09 71 ILE A N 1
ATOM 519 C CA . ILE A 1 71 ? 25.603 -2.887 -32.757 1.00 38.09 71 ILE A CA 1
ATOM 520 C C . ILE A 1 71 ? 26.713 -3.808 -32.210 1.00 38.09 71 ILE A C 1
ATOM 522 O O . ILE A 1 71 ? 27.040 -3.762 -31.026 1.00 38.09 71 ILE A O 1
ATOM 526 N N . LYS A 1 72 ? 27.341 -4.601 -33.083 1.00 38.19 72 LYS A N 1
ATOM 527 C CA . LYS A 1 72 ? 28.471 -5.473 -32.747 1.00 38.19 72 LYS A CA 1
ATOM 528 C C . LYS A 1 72 ? 29.715 -4.693 -32.283 1.00 38.19 72 LYS A C 1
ATOM 530 O O . LYS A 1 72 ? 30.354 -5.104 -31.318 1.00 38.19 72 LYS A O 1
ATOM 535 N N . ASP A 1 73 ? 29.984 -3.536 -32.887 1.00 40.03 73 ASP A N 1
ATOM 536 C CA . ASP A 1 73 ? 31.134 -2.675 -32.575 1.00 40.03 73 ASP A CA 1
ATOM 537 C C . ASP A 1 73 ? 30.963 -1.962 -31.219 1.00 40.03 73 ASP A C 1
ATOM 539 O O . ASP A 1 73 ? 31.931 -1.761 -30.485 1.00 40.03 73 ASP A O 1
ATOM 543 N N . LEU A 1 74 ? 29.719 -1.632 -30.840 1.00 42.69 74 LEU A N 1
ATOM 544 C CA . LEU A 1 74 ? 29.386 -1.097 -29.508 1.00 42.69 74 LEU A CA 1
ATOM 545 C C . LEU A 1 74 ? 29.671 -2.110 -28.395 1.00 42.69 74 LEU A C 1
ATOM 547 O O . LEU A 1 74 ? 30.183 -1.740 -27.338 1.00 42.69 74 LEU A O 1
ATOM 551 N N . PHE A 1 75 ? 29.347 -3.385 -28.626 1.00 36.81 75 PHE A N 1
ATOM 552 C CA . PHE A 1 75 ? 29.562 -4.445 -27.640 1.00 36.81 75 PHE A CA 1
ATOM 553 C C . PHE A 1 75 ? 31.045 -4.796 -27.468 1.00 36.81 75 PHE A C 1
ATOM 555 O O . PHE A 1 75 ? 31.479 -5.058 -26.346 1.00 36.81 75 PHE A O 1
ATOM 562 N N . GLU A 1 76 ? 31.841 -4.741 -28.538 1.00 38.59 76 GLU A N 1
ATOM 563 C CA . GLU A 1 76 ? 33.296 -4.936 -28.463 1.00 38.59 76 GLU A CA 1
ATOM 564 C C . GLU A 1 76 ? 34.024 -3.749 -27.807 1.00 38.59 76 GLU A C 1
ATOM 566 O O . GLU A 1 76 ? 35.012 -3.951 -27.096 1.00 38.59 76 GLU A O 1
ATOM 571 N N . ALA A 1 77 ? 33.525 -2.520 -27.976 1.00 37.16 77 ALA A N 1
ATOM 572 C CA . ALA A 1 77 ? 34.065 -1.340 -27.300 1.00 37.16 77 ALA A CA 1
ATOM 573 C C . ALA A 1 77 ? 33.796 -1.360 -25.783 1.00 37.16 77 ALA A C 1
ATOM 575 O O . ALA A 1 77 ? 34.692 -1.051 -25.000 1.00 37.16 77 ALA A O 1
ATOM 576 N N . ALA A 1 78 ? 32.601 -1.788 -25.360 1.00 33.41 78 ALA A N 1
ATOM 577 C CA . ALA A 1 78 ? 32.243 -1.916 -23.944 1.00 33.41 78 ALA A CA 1
ATOM 578 C C . ALA A 1 78 ? 33.022 -3.031 -23.215 1.00 33.41 78 ALA A C 1
ATOM 580 O O . ALA A 1 78 ? 33.238 -2.949 -22.010 1.00 33.41 78 ALA A O 1
ATOM 581 N N . ALA A 1 79 ? 33.473 -4.062 -23.938 1.00 34.25 79 ALA A N 1
ATOM 582 C CA . ALA A 1 79 ? 34.270 -5.156 -23.380 1.00 34.25 79 ALA A CA 1
ATOM 583 C C . ALA A 1 79 ? 35.758 -4.806 -23.162 1.00 34.25 79 ALA A C 1
ATOM 585 O O . ALA A 1 79 ? 36.454 -5.535 -22.459 1.00 34.25 79 ALA A O 1
ATOM 586 N N . ASN A 1 80 ? 36.254 -3.717 -23.764 1.00 31.41 80 ASN A N 1
ATOM 587 C CA . ASN A 1 80 ? 37.676 -3.347 -23.793 1.00 31.41 80 ASN A CA 1
ATOM 588 C C . ASN A 1 80 ? 38.042 -2.153 -22.891 1.00 31.41 80 ASN A C 1
ATOM 590 O O . ASN A 1 80 ? 39.156 -1.629 -23.002 1.00 31.41 80 ASN A O 1
ATOM 594 N N . ASP A 1 81 ? 37.141 -1.714 -22.008 1.00 33.38 81 ASP A N 1
ATOM 595 C CA . ASP A 1 81 ? 37.430 -0.633 -21.064 1.00 33.38 81 ASP A CA 1
ATOM 596 C C . ASP A 1 81 ? 38.490 -1.075 -20.033 1.00 33.38 81 ASP A C 1
ATOM 598 O O . ASP A 1 81 ? 38.324 -2.061 -19.311 1.00 33.38 81 ASP A O 1
ATOM 602 N N . LYS A 1 82 ? 39.632 -0.378 -20.020 1.00 33.56 82 LYS A N 1
ATOM 603 C CA . LYS A 1 82 ? 40.872 -0.795 -19.337 1.00 33.56 82 LYS A CA 1
ATOM 604 C C . LYS A 1 82 ? 40.942 -0.405 -17.859 1.00 33.56 82 LYS A C 1
ATOM 606 O O . LYS A 1 82 ? 41.939 -0.722 -17.216 1.00 33.56 82 LYS A O 1
ATOM 611 N N . ASP A 1 83 ? 39.895 0.209 -17.314 1.00 36.12 83 ASP A N 1
ATOM 612 C CA . ASP A 1 83 ? 39.793 0.531 -15.882 1.00 36.12 83 ASP A CA 1
ATOM 613 C C . ASP A 1 83 ? 39.203 -0.622 -15.037 1.00 36.12 83 ASP A C 1
ATOM 615 O O . ASP A 1 83 ? 38.928 -0.463 -13.846 1.00 36.12 83 ASP A O 1
ATOM 619 N N . PHE A 1 84 ? 39.035 -1.811 -15.629 1.00 35.12 84 PHE A N 1
ATOM 620 C CA . PHE A 1 84 ? 38.526 -3.007 -14.957 1.00 35.12 84 PHE A CA 1
ATOM 621 C C . PHE A 1 84 ? 39.650 -4.015 -14.660 1.00 35.12 84 PHE A C 1
ATOM 623 O O . PHE A 1 84 ? 40.071 -4.783 -15.527 1.00 35.12 84 PHE A O 1
ATOM 630 N N . ASP A 1 85 ? 40.132 -4.043 -13.414 1.00 27.91 85 ASP A N 1
ATOM 631 C CA . ASP A 1 85 ? 41.083 -5.061 -12.954 1.00 27.91 85 ASP A CA 1
ATOM 632 C C . ASP A 1 85 ? 40.343 -6.375 -12.632 1.00 27.91 85 ASP A C 1
ATOM 634 O O . ASP A 1 85 ? 39.769 -6.573 -11.559 1.00 27.91 85 ASP A O 1
ATOM 638 N N . ALA A 1 86 ? 40.307 -7.277 -13.614 1.00 27.58 86 ALA A N 1
ATOM 639 C CA . ALA A 1 86 ? 39.570 -8.542 -13.575 1.00 27.58 86 ALA A CA 1
ATOM 640 C C . ALA A 1 86 ? 40.183 -9.619 -12.648 1.00 27.58 86 ALA A C 1
ATOM 642 O O . ALA A 1 86 ? 39.651 -10.730 -12.562 1.00 27.58 86 ALA A O 1
ATOM 643 N N . ALA A 1 87 ? 41.298 -9.341 -11.963 1.00 26.25 87 ALA A N 1
ATOM 644 C CA . ALA A 1 87 ? 42.055 -10.359 -11.231 1.00 26.25 87 ALA A CA 1
ATOM 645 C C . ALA A 1 87 ? 41.537 -10.664 -9.808 1.00 26.25 87 ALA A C 1
ATOM 647 O O . ALA A 1 87 ? 41.844 -11.733 -9.278 1.00 26.25 87 ALA A O 1
ATOM 648 N N . GLU A 1 88 ? 40.721 -9.799 -9.191 1.00 29.17 88 GLU A N 1
ATOM 649 C CA . GLU A 1 88 ? 40.298 -9.968 -7.783 1.00 29.17 88 GLU A CA 1
ATOM 650 C C . GLU A 1 88 ? 38.896 -10.595 -7.604 1.00 29.17 88 GLU A C 1
ATOM 652 O O . GLU A 1 88 ? 38.457 -10.863 -6.488 1.00 29.17 88 GLU A O 1
ATOM 657 N N . TYR A 1 89 ? 38.194 -10.915 -8.698 1.00 29.56 89 TYR A N 1
ATOM 658 C CA . TYR A 1 89 ? 36.830 -11.474 -8.675 1.00 29.56 89 TYR A CA 1
ATOM 659 C C . TYR A 1 89 ? 36.718 -12.833 -9.393 1.00 29.56 89 TYR A C 1
ATOM 661 O O . TYR A 1 89 ? 35.735 -13.134 -10.065 1.00 29.56 89 TYR A O 1
ATOM 669 N N . SER A 1 90 ? 37.709 -13.714 -9.226 1.00 26.78 90 SER A N 1
ATOM 670 C CA . SER A 1 90 ? 37.754 -15.047 -9.862 1.00 26.78 90 SER A CA 1
ATOM 671 C C . SER A 1 90 ? 36.744 -16.084 -9.321 1.00 26.78 90 SER A C 1
ATOM 673 O O . SER A 1 90 ? 36.872 -17.276 -9.592 1.00 26.78 90 SER A O 1
ATOM 675 N N . GLY A 1 91 ? 35.712 -15.669 -8.574 1.00 28.39 91 GLY A N 1
ATOM 676 C CA . GLY A 1 91 ? 34.814 -16.590 -7.863 1.00 28.39 91 GLY A CA 1
ATOM 677 C C . GLY A 1 91 ? 33.359 -16.670 -8.334 1.00 28.39 91 GLY A C 1
ATOM 678 O O . GLY A 1 91 ? 32.679 -17.640 -7.999 1.00 28.39 91 GLY A O 1
ATOM 679 N N . LYS A 1 92 ? 32.830 -15.690 -9.077 1.00 30.41 92 LYS A N 1
ATOM 680 C CA . LYS A 1 92 ? 31.418 -15.694 -9.504 1.00 30.41 92 LYS A CA 1
ATOM 681 C C . LYS A 1 92 ? 31.312 -15.138 -10.917 1.00 30.41 92 LYS A C 1
ATOM 683 O O . LYS A 1 92 ? 31.541 -13.953 -11.121 1.00 30.41 92 LYS A O 1
ATOM 688 N N . LYS A 1 93 ? 30.995 -16.016 -11.877 1.00 27.72 93 LYS A N 1
ATOM 689 C CA . LYS A 1 93 ? 30.761 -15.684 -13.289 1.00 27.72 93 LYS A CA 1
ATOM 690 C C . LYS A 1 93 ? 29.925 -14.404 -13.398 1.00 27.72 93 LYS A C 1
ATOM 692 O O . LYS A 1 93 ? 28.749 -14.419 -13.034 1.00 27.72 93 LYS A O 1
ATOM 697 N N . ALA A 1 94 ? 30.521 -13.331 -13.918 1.00 31.81 94 ALA A N 1
ATOM 698 C CA . ALA A 1 94 ? 29.754 -12.260 -14.536 1.00 31.81 94 ALA A CA 1
ATOM 699 C C . ALA A 1 94 ? 28.841 -12.926 -15.571 1.00 31.81 94 ALA A C 1
ATOM 701 O O . ALA A 1 94 ? 29.310 -13.736 -16.372 1.00 31.81 94 ALA A O 1
ATOM 702 N N . ALA A 1 95 ? 27.533 -12.694 -15.472 1.00 30.03 95 ALA A N 1
ATOM 703 C CA . ALA A 1 95 ? 26.583 -13.267 -16.409 1.00 30.03 95 ALA A CA 1
ATOM 704 C C . ALA A 1 95 ? 26.965 -12.795 -17.816 1.00 30.03 95 ALA A C 1
ATOM 706 O O . ALA A 1 95 ? 26.887 -11.602 -18.108 1.00 30.03 95 ALA A O 1
ATOM 707 N N . GLU A 1 96 ? 27.423 -13.727 -18.653 1.00 28.52 96 GLU A N 1
ATOM 708 C CA . GLU A 1 96 ? 27.661 -13.482 -20.071 1.00 28.52 96 GLU A CA 1
ATOM 709 C C . GLU A 1 96 ? 26.397 -12.841 -20.675 1.00 28.52 96 GLU A C 1
ATOM 711 O O . GLU A 1 96 ? 25.280 -13.220 -20.292 1.00 28.52 96 GLU A O 1
ATOM 716 N N . PRO A 1 97 ? 26.524 -11.850 -21.578 1.00 34.03 97 PRO A N 1
ATOM 717 C CA . PRO A 1 97 ? 25.374 -11.338 -22.311 1.00 34.03 97 PRO A CA 1
ATOM 718 C C . PRO A 1 97 ? 24.651 -12.521 -22.960 1.00 34.03 97 PRO A C 1
ATOM 720 O O . PRO A 1 97 ? 25.244 -13.292 -23.712 1.00 34.03 97 PRO A O 1
ATOM 723 N N . VAL A 1 98 ? 23.375 -12.704 -22.614 1.00 39.84 98 VAL A N 1
ATOM 724 C CA . VAL A 1 98 ? 22.560 -13.800 -23.143 1.00 39.84 98 VAL A CA 1
ATOM 725 C C . VAL A 1 98 ? 22.267 -13.486 -24.609 1.00 39.84 98 VAL A C 1
ATOM 727 O O . VAL A 1 98 ? 21.291 -12.812 -24.931 1.00 39.84 98 VAL A O 1
ATOM 730 N N . PHE A 1 99 ? 23.147 -13.940 -25.497 1.00 39.53 99 PHE A N 1
ATOM 731 C CA . PHE A 1 99 ? 22.921 -13.938 -26.934 1.00 39.53 99 PHE A CA 1
ATOM 732 C C . PHE A 1 99 ? 21.882 -15.017 -27.255 1.00 39.53 99 PHE A C 1
ATOM 734 O O . PHE A 1 99 ? 22.194 -16.206 -27.312 1.00 39.53 99 PHE A O 1
ATOM 741 N N . TYR A 1 100 ? 20.625 -14.611 -27.434 1.00 45.88 100 TYR A N 1
ATOM 742 C CA . TYR A 1 100 ? 19.623 -15.472 -28.056 1.00 45.88 100 TYR A CA 1
ATOM 743 C C . TYR A 1 100 ? 19.988 -15.633 -29.536 1.00 45.88 100 TYR A C 1
ATOM 745 O O . TYR A 1 100 ? 20.343 -14.655 -30.193 1.00 45.88 100 TYR A O 1
ATOM 753 N N . ALA A 1 101 ? 19.965 -16.871 -30.038 1.00 43.81 101 ALA A N 1
ATOM 754 C CA . ALA A 1 101 ? 20.310 -17.175 -31.424 1.00 43.81 101 ALA A CA 1
ATOM 755 C C . ALA A 1 101 ? 19.512 -16.275 -32.391 1.00 43.81 101 ALA A C 1
ATOM 757 O O . ALA A 1 101 ? 18.306 -16.113 -32.186 1.00 43.81 101 ALA A O 1
ATOM 758 N N . PRO A 1 102 ? 20.147 -15.687 -33.424 1.00 51.44 102 PRO A N 1
ATOM 759 C CA . PRO A 1 102 ? 19.431 -14.883 -34.399 1.00 51.44 102 PRO A CA 1
ATOM 760 C C . PRO A 1 102 ? 18.551 -15.821 -35.224 1.00 51.44 102 PRO A C 1
ATOM 762 O O . PRO A 1 102 ? 19.041 -16.605 -36.036 1.00 51.44 102 PRO A O 1
ATOM 765 N N . PHE A 1 103 ? 17.247 -15.784 -34.974 1.00 65.62 103 PHE A N 1
ATOM 766 C CA . PHE A 1 103 ? 16.280 -16.263 -35.951 1.00 65.62 103 PHE A CA 1
ATOM 767 C C . PHE A 1 103 ? 16.163 -15.195 -37.040 1.00 65.62 103 PHE A C 1
ATOM 769 O O . PHE A 1 103 ? 16.315 -14.008 -36.758 1.00 65.62 103 PHE A O 1
ATOM 776 N N . ASP A 1 104 ? 15.962 -15.625 -38.281 1.00 60.75 104 ASP A N 1
ATOM 777 C CA . ASP A 1 104 ? 15.871 -14.728 -39.429 1.00 60.75 104 ASP A CA 1
ATOM 778 C C . ASP A 1 104 ? 14.544 -13.958 -39.366 1.00 60.75 104 ASP A C 1
ATOM 780 O O . ASP A 1 104 ? 13.475 -14.572 -39.370 1.00 60.75 104 ASP A O 1
ATOM 784 N N . VAL A 1 105 ? 14.614 -12.631 -39.241 1.00 65.62 105 VAL A N 1
ATOM 785 C CA . VAL A 1 105 ? 13.443 -11.752 -39.143 1.00 65.62 105 VAL A CA 1
ATOM 786 C C . VAL A 1 105 ? 13.501 -10.755 -40.300 1.00 65.62 105 VAL A C 1
ATOM 788 O O . VAL A 1 105 ? 14.536 -10.106 -40.472 1.00 65.62 105 VAL A O 1
ATOM 791 N N . PRO A 1 106 ? 12.422 -10.584 -41.086 1.00 63.81 106 PRO A N 1
ATOM 792 C CA . PRO A 1 106 ? 12.387 -9.577 -42.138 1.00 63.81 106 PRO A CA 1
ATOM 793 C C . PRO A 1 106 ? 12.637 -8.169 -41.584 1.00 63.81 106 PRO A C 1
ATOM 795 O O . PRO A 1 106 ? 12.207 -7.836 -40.477 1.00 63.81 106 PRO A O 1
ATOM 798 N N . ASP A 1 107 ? 13.276 -7.310 -42.377 1.00 71.75 107 ASP A N 1
ATOM 799 C CA . ASP A 1 107 ? 13.389 -5.891 -42.049 1.00 71.75 107 ASP A CA 1
ATOM 800 C C . ASP A 1 107 ? 12.016 -5.214 -42.172 1.00 71.75 107 ASP A C 1
ATOM 802 O O . ASP A 1 107 ? 11.541 -4.885 -43.260 1.00 71.75 107 ASP A O 1
ATOM 806 N N . MET A 1 108 ? 11.338 -5.078 -41.034 1.00 72.31 108 MET A N 1
ATOM 807 C CA . MET A 1 108 ? 9.998 -4.488 -40.933 1.00 72.31 108 MET A CA 1
ATOM 808 C C . MET A 1 108 ? 10.028 -3.070 -40.346 1.00 72.31 108 MET A C 1
ATOM 810 O O . MET A 1 108 ? 8.989 -2.410 -40.274 1.00 72.31 108 MET A O 1
ATOM 814 N N . LEU A 1 109 ? 11.201 -2.584 -39.924 1.00 76.75 109 LEU A N 1
ATOM 815 C CA . LEU A 1 109 ? 11.353 -1.311 -39.222 1.00 76.75 109 LEU A CA 1
ATOM 816 C C . LEU A 1 109 ? 11.941 -0.244 -40.143 1.00 76.75 109 LEU A C 1
ATOM 818 O O . LEU A 1 109 ? 13.024 -0.411 -40.686 1.00 76.75 109 LEU A O 1
ATOM 822 N N . ASN A 1 110 ? 11.281 0.912 -40.232 1.00 81.81 110 ASN A N 1
ATOM 823 C CA . ASN A 1 110 ? 11.879 2.063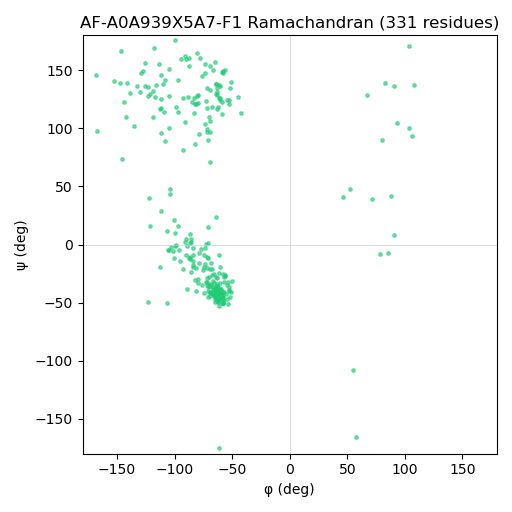 -40.909 1.00 81.81 110 ASN A CA 1
ATOM 824 C C . ASN A 1 110 ? 13.132 2.572 -40.160 1.00 81.81 110 ASN A C 1
ATOM 826 O O . ASN A 1 110 ? 13.266 2.386 -38.943 1.00 81.81 110 ASN A O 1
ATOM 830 N N . ALA A 1 111 ? 14.016 3.278 -40.874 1.00 79.75 111 ALA A N 1
ATOM 831 C CA . ALA A 1 111 ? 15.276 3.796 -40.331 1.00 79.75 111 ALA A CA 1
ATOM 832 C C . ALA A 1 111 ? 15.101 4.624 -39.040 1.00 79.75 111 ALA A C 1
ATOM 834 O O . ALA A 1 111 ? 15.860 4.470 -38.082 1.00 79.75 111 ALA A O 1
ATOM 835 N N . LYS A 1 112 ? 14.052 5.456 -38.964 1.00 80.38 112 LYS A N 1
ATOM 836 C CA . LYS A 1 112 ? 13.761 6.286 -37.785 1.00 80.38 112 LYS A CA 1
ATOM 837 C C . LYS A 1 112 ? 13.406 5.452 -36.550 1.00 80.38 112 LYS A C 1
ATOM 839 O O . LYS A 1 112 ? 13.949 5.676 -35.473 1.00 80.38 112 LYS A O 1
ATOM 844 N N . THR A 1 113 ? 12.490 4.500 -36.692 1.00 81.25 113 THR A N 1
ATOM 845 C CA . THR A 1 113 ? 12.052 3.606 -35.615 1.00 81.25 113 THR A CA 1
ATOM 846 C C . THR A 1 113 ? 13.191 2.696 -35.175 1.00 81.25 113 THR A C 1
ATOM 848 O O . THR A 1 113 ? 13.352 2.470 -33.978 1.00 81.25 113 THR A O 1
ATOM 851 N N . ARG A 1 114 ? 14.029 2.234 -36.109 1.00 82.56 114 ARG A N 1
ATOM 852 C CA . ARG A 1 114 ? 15.255 1.491 -35.802 1.00 82.56 114 ARG A CA 1
ATOM 853 C C . ARG A 1 114 ? 16.220 2.319 -34.949 1.00 82.56 114 ARG A C 1
ATOM 855 O O . ARG A 1 114 ? 16.702 1.818 -33.936 1.00 82.56 114 ARG A O 1
ATOM 862 N N . ALA A 1 115 ? 16.453 3.584 -35.301 1.00 81.25 115 ALA A N 1
ATOM 863 C CA . ALA A 1 115 ? 17.301 4.484 -34.518 1.00 81.25 115 ALA A CA 1
ATOM 864 C C . ALA A 1 115 ? 16.738 4.739 -33.105 1.00 81.25 115 ALA A C 1
ATOM 866 O O . ALA A 1 115 ? 17.468 4.633 -32.121 1.00 81.25 115 ALA A O 1
ATOM 867 N N . GLU A 1 116 ? 15.433 5.006 -32.985 1.00 83.50 116 GLU A N 1
ATOM 868 C CA . GLU A 1 116 ? 14.755 5.211 -31.694 1.00 83.50 116 GLU A CA 1
ATOM 869 C C . GLU A 1 116 ? 14.802 3.953 -30.803 1.00 83.50 116 GLU A C 1
ATOM 871 O O . GLU A 1 116 ? 15.075 4.052 -29.604 1.00 83.50 116 GLU A O 1
ATOM 876 N N . LEU A 1 117 ? 14.585 2.763 -31.376 1.00 83.31 117 LEU A N 1
ATOM 877 C CA . LEU A 1 117 ? 14.685 1.487 -30.658 1.00 83.31 117 LEU A CA 1
ATOM 878 C C . LEU A 1 117 ? 16.119 1.170 -30.240 1.00 83.31 117 LEU A C 1
ATOM 880 O O . LEU A 1 117 ? 16.332 0.726 -29.116 1.00 83.31 117 LEU A O 1
ATOM 884 N N . SER A 1 118 ? 17.098 1.421 -31.110 1.00 83.50 118 SER A N 1
ATOM 885 C CA . SER A 1 118 ? 18.515 1.242 -30.789 1.00 83.50 118 SER A CA 1
ATOM 886 C C . SER A 1 118 ? 18.930 2.138 -29.619 1.00 83.50 118 SER A C 1
ATOM 888 O O . SER A 1 118 ? 19.520 1.660 -28.649 1.00 83.50 118 SER A O 1
ATOM 890 N N . ALA A 1 119 ? 18.520 3.412 -29.639 1.00 84.88 119 ALA A N 1
ATOM 891 C CA . ALA A 1 119 ? 18.752 4.339 -28.533 1.00 84.88 119 ALA A CA 1
ATOM 892 C C . ALA A 1 119 ? 18.113 3.845 -27.224 1.00 84.88 119 ALA A C 1
ATOM 894 O O . ALA A 1 119 ? 18.753 3.886 -26.172 1.00 84.88 119 ALA A O 1
ATOM 895 N N . PHE A 1 120 ? 16.883 3.323 -27.281 1.00 86.12 120 PHE A N 1
ATOM 896 C CA . PHE A 1 120 ? 16.209 2.744 -26.117 1.00 86.12 120 PHE A CA 1
ATOM 897 C C . PHE A 1 120 ? 16.921 1.492 -25.579 1.00 86.12 120 PHE A C 1
ATOM 899 O O . PHE A 1 120 ? 17.146 1.387 -24.375 1.00 86.12 120 PHE A O 1
ATOM 906 N N . VAL A 1 121 ? 17.313 0.555 -26.446 1.00 86.19 121 VAL A N 1
ATOM 907 C CA . VAL A 1 121 ? 18.031 -0.665 -26.039 1.00 86.19 121 VAL A CA 1
ATOM 908 C C . VAL A 1 121 ? 19.381 -0.317 -25.417 1.00 86.19 121 VAL A C 1
ATOM 910 O O . VAL A 1 121 ? 19.707 -0.839 -24.352 1.00 86.19 121 VAL A O 1
ATOM 913 N N . CYS A 1 122 ? 20.127 0.606 -26.027 1.00 86.62 122 CYS A N 1
ATOM 914 C CA . CYS A 1 122 ? 21.393 1.106 -25.492 1.00 86.62 122 CYS A CA 1
ATOM 915 C C . CYS A 1 122 ? 21.203 1.748 -24.109 1.00 86.62 122 CYS A C 1
ATOM 917 O O . CYS A 1 122 ? 21.946 1.447 -23.174 1.00 86.62 122 CYS A O 1
ATOM 919 N N . PHE A 1 123 ? 20.159 2.566 -23.948 1.00 90.06 123 PHE A N 1
ATOM 920 C CA . PHE A 1 123 ? 19.809 3.173 -22.667 1.00 90.06 123 PHE A CA 1
ATOM 921 C C . PHE A 1 123 ? 19.542 2.119 -21.582 1.00 90.06 123 PHE A C 1
ATOM 923 O O . PHE A 1 123 ? 20.124 2.186 -20.497 1.00 90.06 123 PHE A O 1
ATOM 930 N N . ILE A 1 124 ? 18.699 1.123 -21.872 1.00 89.12 124 ILE A N 1
ATOM 931 C CA . ILE A 1 124 ? 18.373 0.055 -20.918 1.00 89.12 124 ILE A CA 1
ATOM 932 C C . ILE A 1 124 ? 19.616 -0.764 -20.565 1.00 89.12 124 ILE A C 1
ATOM 934 O O . ILE A 1 124 ? 19.839 -1.040 -19.388 1.00 89.12 124 ILE A O 1
ATOM 938 N N . GLU A 1 125 ? 20.443 -1.126 -21.545 1.00 89.00 125 GLU A N 1
ATOM 939 C CA . GLU A 1 125 ? 21.630 -1.951 -21.308 1.00 89.00 125 GLU A CA 1
ATOM 940 C C . GLU A 1 125 ? 22.694 -1.211 -20.486 1.00 89.00 125 GLU A C 1
ATOM 942 O O . GLU A 1 125 ? 23.225 -1.777 -19.528 1.00 89.00 125 GLU A O 1
ATOM 947 N N . LYS A 1 126 ? 22.928 0.079 -20.770 1.00 90.31 126 LYS A N 1
ATOM 948 C CA . LYS A 1 126 ? 23.798 0.957 -19.969 1.00 90.31 126 LYS A CA 1
ATOM 949 C C . LYS A 1 126 ? 23.379 0.952 -18.495 1.00 90.31 126 LYS A C 1
ATOM 951 O O . LYS A 1 126 ? 24.203 0.731 -17.603 1.00 90.31 126 LYS A O 1
ATOM 956 N N . HIS A 1 127 ? 22.094 1.181 -18.222 1.00 91.44 127 HIS A N 1
ATOM 957 C CA . HIS A 1 127 ? 21.582 1.216 -16.848 1.00 91.44 127 HIS A CA 1
ATOM 958 C C . HIS A 1 127 ? 21.564 -0.166 -16.199 1.00 91.44 127 HIS A C 1
ATOM 960 O O . HIS A 1 127 ? 21.910 -0.277 -15.025 1.00 91.44 127 HIS A O 1
ATOM 966 N N . ARG A 1 128 ? 21.264 -1.231 -16.952 1.00 90.69 128 ARG A N 1
ATOM 967 C CA . ARG A 1 128 ? 21.338 -2.620 -16.474 1.00 90.69 128 ARG A CA 1
ATOM 968 C C . ARG A 1 128 ? 22.743 -2.959 -15.982 1.00 90.69 128 ARG A C 1
ATOM 970 O O . ARG A 1 128 ? 22.893 -3.433 -14.859 1.00 90.69 128 ARG A O 1
ATOM 977 N N . GLN A 1 129 ? 23.772 -2.682 -16.780 1.00 89.00 129 GLN A N 1
ATOM 978 C CA . GLN A 1 129 ? 25.167 -2.941 -16.408 1.00 89.00 129 GLN A CA 1
ATOM 979 C C . GLN A 1 129 ? 25.593 -2.121 -15.186 1.00 89.00 129 GLN A C 1
ATOM 981 O O . GLN A 1 129 ? 26.220 -2.646 -14.262 1.00 89.00 129 GLN A O 1
ATOM 986 N N . SER A 1 130 ? 25.191 -0.850 -15.132 1.00 90.00 130 SER A N 1
ATOM 987 C CA . SER A 1 130 ? 25.462 0.013 -13.982 1.00 90.00 130 SER A CA 1
ATOM 988 C C . SER A 1 130 ? 24.785 -0.503 -12.707 1.00 90.00 130 SER A C 1
ATOM 990 O O . SER A 1 130 ? 25.437 -0.635 -11.673 1.00 90.00 130 SER A O 1
ATOM 992 N N . MET A 1 131 ? 23.498 -0.857 -12.759 1.00 91.12 131 MET A N 1
ATOM 993 C CA . MET A 1 131 ? 22.727 -1.325 -11.596 1.00 91.12 131 MET A CA 1
ATOM 994 C C . MET A 1 131 ? 23.149 -2.711 -11.093 1.00 91.12 131 MET A C 1
ATOM 996 O O . MET A 1 131 ? 22.989 -2.993 -9.907 1.00 91.12 131 MET A O 1
ATOM 1000 N N . LEU A 1 132 ? 23.680 -3.570 -11.968 1.00 89.38 132 LEU A N 1
ATOM 1001 C CA . LEU A 1 132 ? 24.148 -4.912 -11.605 1.00 89.38 132 LEU A CA 1
ATOM 1002 C C . LEU A 1 132 ? 25.600 -4.952 -11.104 1.00 89.38 132 LEU A C 1
ATOM 1004 O O . LEU A 1 132 ? 26.022 -5.973 -10.565 1.00 89.38 132 LEU A O 1
ATOM 1008 N N . SER A 1 133 ? 26.366 -3.874 -11.270 1.00 85.56 133 SER A N 1
ATOM 1009 C CA . SER A 1 133 ? 27.763 -3.785 -10.830 1.00 85.56 133 SER A CA 1
ATOM 1010 C C . SER A 1 133 ? 27.900 -2.935 -9.568 1.00 85.56 133 SER A C 1
ATOM 1012 O O . SER A 1 133 ? 27.134 -2.007 -9.373 1.00 85.56 133 SER A O 1
ATOM 1014 N N . GLY A 1 134 ? 28.899 -3.192 -8.718 1.00 81.00 134 GLY A N 1
ATOM 1015 C CA . GLY A 1 134 ? 29.308 -2.294 -7.624 1.00 81.00 134 GLY A CA 1
ATOM 1016 C C . GLY A 1 134 ? 28.234 -1.910 -6.586 1.00 81.00 134 GLY A C 1
ATOM 1017 O O . GLY A 1 134 ? 27.171 -2.513 -6.487 1.00 81.00 134 GLY A O 1
ATOM 1018 N N . LYS A 1 135 ? 28.540 -0.877 -5.789 1.00 84.81 135 LYS A N 1
ATOM 1019 C CA . LYS A 1 135 ? 27.625 -0.256 -4.810 1.00 84.81 135 LYS A CA 1
ATOM 1020 C C . LYS A 1 135 ? 26.999 1.027 -5.381 1.00 84.81 135 LYS A C 1
ATOM 1022 O O . LYS A 1 135 ? 27.353 1.470 -6.476 1.00 84.81 135 LYS A O 1
ATOM 1027 N N . GLY A 1 136 ? 26.091 1.639 -4.638 1.00 89.38 136 GLY A N 1
ATOM 1028 C CA . GLY A 1 136 ? 25.386 2.877 -4.963 1.00 89.38 136 GLY A CA 1
ATOM 1029 C C . GLY A 1 136 ? 24.109 2.661 -5.771 1.00 89.38 136 GLY A C 1
ATOM 1030 O O . GLY A 1 136 ? 23.875 3.408 -6.725 1.00 89.38 136 GLY A O 1
ATOM 1031 N N . LEU A 1 137 ? 23.300 1.649 -5.444 1.00 92.50 137 LEU A N 1
ATOM 1032 C CA . LEU A 1 137 ? 22.072 1.339 -6.187 1.00 92.50 137 LEU A CA 1
ATOM 1033 C C . LEU A 1 137 ? 21.097 2.525 -6.189 1.00 92.50 137 LEU A C 1
ATOM 1035 O O . LEU A 1 137 ? 20.587 2.891 -7.250 1.00 92.50 137 LEU A O 1
ATOM 1039 N N . ALA A 1 138 ? 20.897 3.182 -5.043 1.00 93.44 138 ALA A N 1
ATOM 1040 C CA . ALA A 1 138 ? 19.998 4.335 -4.948 1.00 93.44 138 ALA A CA 1
ATOM 1041 C C . ALA A 1 138 ? 20.443 5.488 -5.863 1.00 93.44 138 ALA A C 1
ATOM 1043 O O . ALA A 1 138 ? 19.639 6.073 -6.591 1.00 93.44 138 ALA A O 1
ATOM 1044 N N . LYS A 1 139 ? 21.753 5.769 -5.891 1.00 93.56 139 LYS A N 1
ATOM 1045 C CA . LYS A 1 139 ? 22.339 6.800 -6.758 1.00 93.56 139 LYS A CA 1
ATOM 1046 C C . LYS A 1 139 ? 22.128 6.478 -8.238 1.00 93.56 139 LYS A C 1
ATOM 1048 O O . LYS A 1 139 ? 21.786 7.373 -9.001 1.00 93.56 139 LYS A O 1
ATOM 1053 N N . LYS A 1 140 ? 22.291 5.214 -8.636 1.00 94.19 140 LYS A N 1
ATOM 1054 C CA . LYS A 1 140 ? 22.108 4.767 -10.027 1.00 94.19 140 LYS A CA 1
ATOM 1055 C C . LYS A 1 140 ? 20.661 4.873 -10.487 1.00 94.19 140 LYS A C 1
ATOM 1057 O O . LYS A 1 140 ? 20.414 5.340 -11.593 1.00 94.19 140 LYS A O 1
ATOM 1062 N N . ILE A 1 141 ? 19.709 4.501 -9.628 1.00 93.56 141 ILE A N 1
ATOM 1063 C CA . ILE A 1 141 ? 18.277 4.683 -9.904 1.00 93.56 141 ILE A CA 1
ATOM 1064 C C . ILE A 1 141 ? 17.964 6.171 -10.080 1.00 93.56 141 ILE A C 1
ATOM 1066 O O . ILE A 1 141 ? 17.306 6.534 -11.050 1.00 93.56 141 ILE A O 1
ATOM 1070 N N . ARG A 1 142 ? 18.485 7.036 -9.199 1.00 94.44 142 ARG A N 1
ATOM 1071 C CA . ARG A 1 142 ? 18.309 8.492 -9.304 1.00 94.44 142 ARG A CA 1
ATOM 1072 C C . ARG A 1 142 ? 18.844 9.033 -10.634 1.00 94.44 142 ARG A C 1
ATOM 1074 O O . ARG A 1 142 ? 18.106 9.693 -11.352 1.00 94.44 142 ARG A O 1
ATOM 1081 N N . THR A 1 143 ? 20.062 8.648 -11.024 1.00 93.75 143 THR A N 1
ATOM 1082 C CA . THR A 1 143 ? 20.632 9.016 -12.332 1.00 93.75 143 THR A CA 1
ATOM 1083 C C . THR A 1 143 ? 19.757 8.555 -13.500 1.00 93.75 143 THR A C 1
ATOM 1085 O O . THR A 1 143 ? 19.548 9.325 -14.429 1.00 93.75 143 THR A O 1
ATOM 1088 N N . MET A 1 144 ? 19.201 7.339 -13.460 1.00 94.00 144 MET A N 1
ATOM 1089 C CA . MET A 1 144 ? 18.281 6.871 -14.504 1.00 94.00 144 MET A CA 1
ATOM 1090 C C . MET A 1 144 ? 17.005 7.721 -14.573 1.00 94.00 144 MET A C 1
ATOM 1092 O O . MET A 1 144 ? 16.572 8.069 -15.668 1.00 94.00 144 MET A O 1
ATOM 1096 N N . VAL A 1 145 ? 16.406 8.054 -13.423 1.00 93.06 145 VAL A N 1
ATOM 1097 C CA . VAL A 1 145 ? 15.183 8.875 -13.330 1.00 93.06 145 VAL A CA 1
ATOM 1098 C C . VAL A 1 145 ? 15.416 10.297 -13.851 1.00 93.06 145 VAL A C 1
ATOM 1100 O O . VAL A 1 145 ? 14.546 10.843 -14.537 1.00 93.06 145 VAL A O 1
ATOM 1103 N N . ASP A 1 146 ? 16.589 10.865 -13.572 1.00 90.69 146 ASP A N 1
ATOM 1104 C CA . ASP A 1 146 ? 16.999 12.175 -14.080 1.00 90.69 146 ASP A CA 1
ATOM 1105 C C . ASP A 1 146 ? 17.249 12.132 -15.597 1.00 90.69 146 ASP A C 1
ATOM 1107 O O . ASP A 1 146 ? 16.765 12.999 -16.322 1.00 90.69 146 ASP A O 1
ATOM 1111 N N . GLU A 1 147 ? 17.939 11.100 -16.104 1.00 92.50 147 GLU A N 1
ATOM 1112 C CA . GLU A 1 147 ? 18.220 10.937 -17.541 1.00 92.50 147 GLU A CA 1
ATOM 1113 C C . GLU A 1 147 ? 16.941 10.771 -18.385 1.00 92.50 147 GLU A C 1
ATOM 1115 O O . GLU A 1 147 ? 16.883 11.281 -19.505 1.00 92.50 147 GLU A O 1
ATOM 1120 N N . ILE A 1 148 ? 15.901 10.097 -17.871 1.00 92.38 148 ILE A N 1
ATOM 1121 C CA . ILE A 1 148 ? 14.597 9.999 -18.564 1.00 92.38 148 ILE A CA 1
ATOM 1122 C C . ILE A 1 148 ? 13.726 11.253 -18.405 1.00 92.38 148 ILE A C 1
ATOM 1124 O O . ILE A 1 148 ? 12.662 11.328 -19.024 1.00 92.38 148 ILE A O 1
ATOM 1128 N N . ASP A 1 149 ? 14.140 12.207 -17.563 1.00 90.81 149 ASP A N 1
ATOM 1129 C CA . ASP A 1 149 ? 13.430 13.457 -17.276 1.00 90.81 149 ASP A CA 1
ATOM 1130 C C . ASP A 1 149 ? 11.958 13.215 -16.873 1.00 90.81 149 ASP A C 1
ATOM 1132 O O . ASP A 1 149 ? 11.001 13.814 -17.386 1.00 90.81 149 ASP A O 1
ATOM 1136 N N . TYR A 1 150 ? 11.754 12.272 -15.942 1.00 90.38 150 TYR A N 1
ATOM 1137 C CA . TYR A 1 150 ? 10.410 11.819 -15.562 1.00 90.38 150 TYR A CA 1
ATOM 1138 C C . TYR A 1 150 ? 9.567 12.934 -14.925 1.00 90.38 150 TYR A C 1
ATOM 1140 O O . TYR A 1 150 ? 8.337 12.940 -15.026 1.00 90.38 150 TYR A O 1
ATOM 1148 N N . TRP A 1 151 ? 10.219 13.905 -14.281 1.00 88.25 151 TRP A N 1
ATOM 1149 C CA . TRP A 1 151 ? 9.555 15.068 -13.699 1.00 88.25 151 TRP A CA 1
ATOM 1150 C C . TRP A 1 151 ? 8.854 15.918 -14.762 1.00 88.25 151 TRP A C 1
ATOM 1152 O O . TRP A 1 151 ? 7.670 16.242 -14.617 1.00 88.25 151 TRP A O 1
ATOM 1162 N N . SER A 1 152 ? 9.543 16.218 -15.865 1.00 88.44 152 SER A N 1
ATOM 1163 C CA . SER A 1 152 ? 8.963 16.992 -16.962 1.00 88.44 152 SER A CA 1
ATOM 1164 C C . SER A 1 152 ? 7.809 16.237 -17.621 1.00 88.44 152 SER A C 1
ATOM 1166 O O . SER A 1 152 ? 6.785 16.843 -17.951 1.00 88.44 152 SER A O 1
ATOM 1168 N N . TYR A 1 153 ? 7.912 14.906 -17.729 1.00 89.38 153 TYR A N 1
ATOM 1169 C CA . TYR A 1 153 ? 6.796 14.055 -18.149 1.00 89.38 153 TYR A CA 1
ATOM 1170 C C . TYR A 1 153 ? 5.576 14.212 -17.223 1.00 89.38 153 TYR A C 1
ATOM 1172 O O . TYR A 1 153 ? 4.481 14.510 -17.707 1.00 89.38 153 TYR A O 1
ATOM 1180 N N . LEU A 1 154 ? 5.747 14.107 -15.901 1.00 88.25 154 LEU A N 1
ATOM 1181 C CA . LEU A 1 154 ? 4.641 14.246 -14.944 1.00 88.25 154 LEU A CA 1
ATOM 1182 C C . LEU A 1 154 ? 3.985 15.632 -14.990 1.00 88.25 154 LEU A C 1
ATOM 1184 O O . LEU A 1 154 ? 2.758 15.719 -14.929 1.00 88.25 154 LEU A O 1
ATOM 1188 N N . ILE A 1 155 ? 4.758 16.711 -15.131 1.00 88.12 155 ILE A N 1
ATOM 1189 C CA . ILE A 1 155 ? 4.190 18.057 -15.312 1.00 88.12 155 ILE A CA 1
ATOM 1190 C C . ILE A 1 155 ? 3.363 18.119 -16.601 1.00 88.12 155 ILE A C 1
ATOM 1192 O O . ILE A 1 155 ? 2.261 18.674 -16.608 1.00 88.12 155 ILE A O 1
ATOM 1196 N N . SER A 1 156 ? 3.883 17.543 -17.688 1.00 88.38 156 SER A N 1
ATOM 1197 C CA . SER A 1 156 ? 3.219 17.571 -18.992 1.00 88.38 156 SER A CA 1
ATOM 1198 C C . SER A 1 156 ? 1.912 16.775 -19.027 1.00 88.38 156 SER A C 1
ATOM 1200 O O . SER A 1 156 ? 0.990 17.185 -19.731 1.00 88.38 156 SER A O 1
ATOM 1202 N N . GLU A 1 157 ? 1.814 15.698 -18.246 1.00 88.50 157 GLU A N 1
ATOM 1203 C CA . GLU A 1 157 ? 0.628 14.842 -18.142 1.00 88.50 157 GLU A CA 1
ATOM 1204 C C . GLU A 1 157 ? -0.424 15.449 -17.196 1.00 88.50 157 GLU A C 1
ATOM 1206 O O . GLU A 1 157 ? -1.621 15.467 -17.485 1.00 88.50 157 GLU A O 1
ATOM 1211 N N . TYR A 1 158 ? 0.012 16.030 -16.074 1.00 86.81 158 TYR A N 1
ATOM 1212 C CA . TYR A 1 158 ? -0.864 16.578 -15.032 1.00 86.81 158 TYR A CA 1
ATOM 1213 C C . TYR A 1 158 ? -0.949 18.115 -15.058 1.00 86.81 158 TYR A C 1
ATOM 1215 O O . TYR A 1 158 ? -0.977 18.759 -14.008 1.00 86.81 158 TYR A O 1
ATOM 1223 N N . GLN A 1 159 ? -1.076 18.722 -16.243 1.00 84.12 159 GLN A N 1
ATOM 1224 C CA . GLN A 1 159 ? -1.067 20.191 -16.431 1.00 84.12 159 GLN A CA 1
ATOM 1225 C C . GLN A 1 159 ? -2.078 20.948 -15.554 1.00 84.12 159 GLN A C 1
ATOM 1227 O O . GLN A 1 159 ? -1.840 22.081 -15.149 1.00 84.12 159 GLN A O 1
ATOM 1232 N N . LYS A 1 160 ? -3.227 20.328 -15.258 1.00 85.62 160 LYS A N 1
ATOM 1233 C CA . LYS A 1 160 ? -4.309 20.929 -14.457 1.00 85.62 160 LYS A CA 1
ATOM 1234 C C . LYS A 1 160 ? -4.186 20.658 -12.955 1.00 85.62 160 LYS A C 1
ATOM 1236 O O . LYS A 1 160 ? -4.966 21.205 -12.179 1.00 85.62 160 LYS A O 1
ATOM 1241 N N . ASN A 1 161 ? -3.272 19.782 -12.537 1.00 86.00 161 ASN A N 1
ATOM 1242 C CA . ASN A 1 161 ? -3.145 19.352 -11.149 1.00 86.00 161 ASN A CA 1
ATOM 1243 C C . ASN A 1 161 ? -1.680 19.086 -10.783 1.00 86.00 161 ASN A C 1
ATOM 1245 O O . ASN A 1 161 ? -1.260 17.946 -10.584 1.00 86.00 161 ASN A O 1
ATOM 1249 N N . GLU A 1 162 ? -0.912 20.164 -10.634 1.00 83.00 162 GLU A 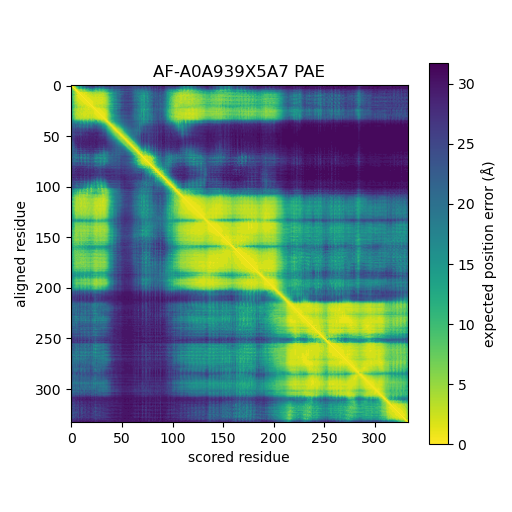N 1
ATOM 1250 C CA . GLU A 1 162 ? 0.501 20.102 -10.246 1.00 83.00 162 GLU A CA 1
ATOM 1251 C C . GLU A 1 162 ? 0.713 19.371 -8.908 1.00 83.00 162 GLU A C 1
ATOM 1253 O O . GLU A 1 162 ? 1.702 18.663 -8.723 1.00 83.00 162 GLU A O 1
ATOM 1258 N N . LYS A 1 163 ? -0.247 19.468 -7.976 1.00 80.31 163 LYS A N 1
ATOM 1259 C CA . LYS A 1 163 ? -0.191 1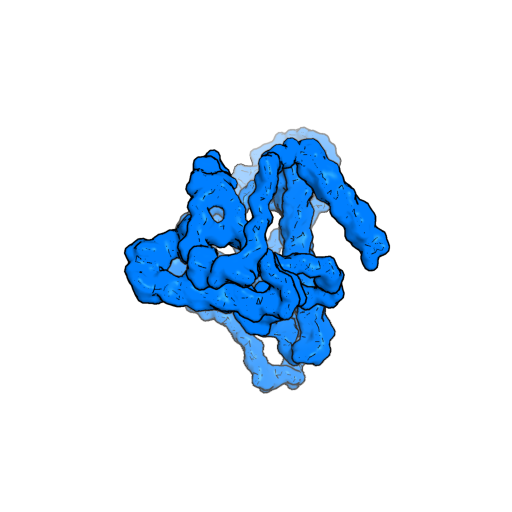8.728 -6.706 1.00 80.31 163 LYS A CA 1
ATOM 1260 C C . LYS A 1 163 ? -0.165 17.216 -6.931 1.00 80.31 163 LYS A C 1
ATOM 1262 O O . LYS A 1 163 ? 0.564 16.520 -6.229 1.00 80.31 163 LYS A O 1
ATOM 1267 N N . ALA A 1 164 ? -0.918 16.710 -7.909 1.00 81.56 164 ALA A N 1
ATOM 1268 C CA . ALA A 1 164 ? -0.888 15.296 -8.267 1.00 81.56 164 ALA A CA 1
ATOM 1269 C C . ALA A 1 164 ? 0.465 14.893 -8.873 1.00 81.56 164 ALA A C 1
ATOM 1271 O O . ALA A 1 164 ? 1.004 13.861 -8.477 1.00 81.56 164 ALA A O 1
ATOM 1272 N N . ALA A 1 165 ? 1.046 15.719 -9.753 1.00 81.06 165 ALA A N 1
ATOM 1273 C CA . ALA A 1 165 ? 2.385 15.484 -10.306 1.00 81.06 165 ALA A CA 1
ATOM 1274 C C . ALA A 1 165 ? 3.444 15.392 -9.197 1.00 81.06 165 ALA A C 1
ATOM 1276 O O . ALA A 1 165 ? 4.179 14.408 -9.117 1.00 81.06 165 ALA A O 1
ATOM 1277 N N . ARG A 1 166 ? 3.459 16.376 -8.286 1.00 84.44 166 ARG A N 1
ATOM 1278 C CA . ARG A 1 166 ? 4.362 16.407 -7.123 1.00 84.44 166 ARG A CA 1
ATOM 1279 C C . ARG A 1 166 ? 4.199 15.180 -6.235 1.00 84.44 166 ARG A C 1
ATOM 1281 O O . ARG A 1 166 ? 5.192 14.578 -5.852 1.00 84.44 166 ARG A O 1
ATOM 1288 N N . TYR A 1 167 ? 2.964 14.784 -5.932 1.00 83.00 167 TYR A N 1
ATOM 1289 C CA . TYR A 1 167 ? 2.696 13.598 -5.118 1.00 83.00 167 TYR A CA 1
ATOM 1290 C C . TYR A 1 167 ? 3.215 12.311 -5.778 1.00 83.00 167 TYR A C 1
ATOM 1292 O O . TYR A 1 167 ? 3.821 11.473 -5.117 1.00 83.00 167 TYR A O 1
ATOM 1300 N N . LYS A 1 168 ? 3.031 12.160 -7.095 1.00 85.50 168 LYS A N 1
ATOM 1301 C CA . LYS A 1 168 ? 3.561 11.010 -7.844 1.00 85.50 168 LYS A CA 1
ATOM 1302 C C . LYS A 1 168 ? 5.086 10.985 -7.851 1.00 85.50 168 LYS A C 1
ATOM 1304 O O . LYS A 1 168 ? 5.659 9.914 -7.687 1.00 85.50 168 LYS A O 1
ATOM 1309 N N . PHE A 1 169 ? 5.722 12.143 -8.002 1.00 88.62 169 PHE A N 1
ATOM 1310 C CA . PHE A 1 169 ? 7.175 12.250 -7.937 1.00 88.62 169 PHE A CA 1
ATOM 1311 C C . PHE A 1 169 ? 7.709 11.939 -6.531 1.00 88.62 169 PHE A C 1
ATOM 1313 O O . PHE A 1 169 ? 8.680 11.205 -6.392 1.00 88.62 169 PHE A O 1
ATOM 1320 N N . LEU A 1 170 ? 7.013 12.381 -5.478 1.00 84.62 170 LEU A N 1
ATOM 1321 C CA . LEU A 1 170 ? 7.374 12.067 -4.094 1.00 84.62 170 LEU A CA 1
ATOM 1322 C C . LEU A 1 170 ? 7.356 10.557 -3.805 1.00 84.62 170 LEU A C 1
ATOM 1324 O O . LEU A 1 170 ? 8.178 10.075 -3.034 1.00 84.62 170 LEU A O 1
ATOM 1328 N N . ASN A 1 171 ? 6.469 9.792 -4.449 1.00 88.88 171 ASN A N 1
ATOM 1329 C CA . ASN A 1 171 ? 6.481 8.331 -4.330 1.00 88.88 171 ASN A CA 1
ATOM 1330 C C . ASN A 1 171 ? 7.746 7.705 -4.944 1.00 88.88 171 ASN A C 1
ATOM 1332 O O . ASN A 1 171 ? 8.224 6.690 -4.445 1.00 88.88 171 ASN A O 1
ATOM 1336 N N . ILE A 1 172 ? 8.294 8.301 -6.008 1.00 91.12 172 ILE A N 1
ATOM 1337 C CA . ILE A 1 172 ? 9.556 7.855 -6.621 1.00 91.12 172 ILE A CA 1
ATOM 1338 C C . ILE A 1 172 ? 10.725 8.187 -5.694 1.00 91.12 172 ILE A C 1
ATOM 1340 O O . ILE A 1 172 ? 11.546 7.317 -5.422 1.00 91.12 172 ILE A O 1
ATOM 1344 N N . GLU A 1 173 ? 10.757 9.397 -5.134 1.00 88.81 173 GLU A N 1
ATOM 1345 C CA . GLU A 1 173 ? 11.753 9.771 -4.122 1.00 88.81 173 GLU A CA 1
ATOM 1346 C C . GLU A 1 173 ? 11.682 8.863 -2.889 1.00 88.81 173 GLU A C 1
ATOM 1348 O O . GLU A 1 173 ? 12.710 8.431 -2.374 1.00 88.81 173 GLU A O 1
ATOM 1353 N N . SER A 1 174 ? 10.476 8.498 -2.447 1.00 87.31 174 SER A N 1
ATOM 1354 C CA . SER A 1 174 ? 10.275 7.553 -1.345 1.00 87.31 174 SER A CA 1
ATOM 1355 C C . SER A 1 174 ? 10.840 6.165 -1.663 1.00 87.31 174 SER A C 1
ATOM 1357 O O . SER A 1 174 ? 11.485 5.568 -0.801 1.00 87.31 174 SER A O 1
ATOM 1359 N N . LEU A 1 175 ? 10.665 5.675 -2.896 1.00 91.06 175 LEU A N 1
ATOM 1360 C CA . LEU A 1 175 ? 11.284 4.431 -3.353 1.00 91.06 175 LEU A CA 1
ATOM 1361 C C . LEU A 1 175 ? 12.815 4.534 -3.336 1.00 91.06 175 LEU A C 1
ATOM 1363 O O . LEU A 1 175 ? 13.473 3.662 -2.774 1.00 91.06 175 LEU A O 1
ATOM 1367 N N . ILE A 1 176 ? 13.390 5.599 -3.901 1.00 91.88 176 ILE A N 1
ATOM 1368 C CA . ILE A 1 176 ? 14.849 5.793 -3.930 1.00 91.88 176 ILE A CA 1
ATOM 1369 C C . ILE A 1 176 ? 15.408 5.876 -2.505 1.00 91.88 176 ILE A C 1
ATOM 1371 O O . ILE A 1 176 ? 16.413 5.236 -2.203 1.00 91.88 176 ILE A O 1
ATOM 1375 N N . ASN A 1 177 ? 14.728 6.594 -1.609 1.00 89.06 177 ASN A N 1
ATOM 1376 C CA . ASN A 1 177 ? 15.112 6.687 -0.205 1.00 89.06 177 ASN A CA 1
ATOM 1377 C C . ASN A 1 177 ? 15.030 5.327 0.508 1.00 89.06 177 ASN A C 1
ATOM 1379 O O . ASN A 1 177 ? 15.908 4.993 1.295 1.00 89.06 177 ASN A O 1
ATOM 1383 N N . SER A 1 178 ? 14.019 4.505 0.209 1.00 89.62 178 SER A N 1
ATOM 1384 C CA . SER A 1 178 ? 13.929 3.136 0.735 1.00 89.62 178 SER A CA 1
ATOM 1385 C C . SER A 1 178 ? 15.135 2.283 0.320 1.00 89.62 178 SER A C 1
ATOM 1387 O O . SER A 1 178 ? 15.684 1.553 1.148 1.00 89.62 178 SER A O 1
ATOM 1389 N N . VAL A 1 179 ? 15.579 2.402 -0.936 1.00 91.56 179 VAL A N 1
ATOM 1390 C CA . VAL A 1 179 ? 16.802 1.745 -1.427 1.00 91.56 179 VAL A CA 1
ATOM 1391 C C . VAL A 1 179 ? 18.032 2.278 -0.691 1.00 91.56 179 VAL A C 1
ATOM 1393 O O . VAL A 1 179 ? 18.876 1.492 -0.276 1.00 91.56 179 VAL A O 1
ATOM 1396 N N . GLU A 1 180 ? 18.129 3.594 -0.503 1.00 91.25 180 GLU A N 1
ATOM 1397 C CA . GLU A 1 180 ? 19.267 4.260 0.144 1.00 91.25 180 GLU A CA 1
ATOM 1398 C C . GLU A 1 180 ? 19.410 3.867 1.621 1.00 91.25 180 GLU A C 1
ATOM 1400 O O . GLU A 1 180 ? 20.506 3.548 2.080 1.00 91.25 180 GLU A O 1
ATOM 1405 N N . VAL A 1 181 ? 18.302 3.826 2.364 1.00 88.38 181 VAL A N 1
ATOM 1406 C CA . VAL A 1 181 ? 18.276 3.362 3.760 1.00 88.38 181 VAL A CA 1
ATOM 1407 C C . VAL A 1 181 ? 18.672 1.890 3.850 1.00 88.38 181 VAL A C 1
ATOM 1409 O O . VAL A 1 181 ? 19.433 1.506 4.736 1.00 88.38 181 VAL A O 1
ATOM 1412 N N . TRP A 1 182 ? 18.178 1.060 2.931 1.00 89.00 182 TRP A N 1
ATOM 1413 C CA . TRP A 1 182 ? 18.523 -0.357 2.881 1.00 89.00 182 TRP A CA 1
ATOM 1414 C C . TRP A 1 182 ? 20.005 -0.587 2.571 1.00 89.00 182 TRP A C 1
ATOM 1416 O O . TRP A 1 182 ? 20.665 -1.356 3.265 1.00 89.00 182 TRP A O 1
ATOM 1426 N N . GLU A 1 183 ? 20.533 0.109 1.568 1.00 89.44 183 GLU A N 1
ATOM 1427 C CA . GLU A 1 183 ? 21.922 -0.004 1.128 1.00 89.44 183 GLU A CA 1
ATOM 1428 C C . GLU A 1 183 ? 22.922 0.432 2.209 1.00 89.44 183 GLU A C 1
ATOM 1430 O O . GLU A 1 183 ? 24.003 -0.143 2.322 1.00 89.44 183 GLU A O 1
ATOM 1435 N N . ASN A 1 184 ? 22.554 1.425 3.023 1.00 87.38 184 ASN A N 1
ATOM 1436 C CA . ASN A 1 184 ? 23.392 1.934 4.109 1.00 87.38 184 ASN A CA 1
ATOM 1437 C C . ASN A 1 184 ? 23.196 1.198 5.445 1.00 87.38 184 ASN A C 1
ATOM 1439 O O . ASN A 1 184 ? 23.858 1.538 6.428 1.00 87.38 184 ASN A O 1
ATOM 1443 N N . ASN A 1 185 ? 22.298 0.211 5.518 1.00 86.31 185 ASN A N 1
ATOM 1444 C CA . ASN A 1 185 ? 22.066 -0.539 6.747 1.00 86.31 185 ASN A CA 1
ATOM 1445 C C . ASN A 1 185 ? 23.253 -1.496 7.023 1.00 86.31 185 ASN A C 1
ATOM 1447 O O . ASN A 1 185 ? 23.528 -2.355 6.181 1.00 86.31 185 ASN A O 1
ATOM 1451 N N . PRO A 1 186 ? 23.923 -1.406 8.195 1.00 83.62 186 PRO A N 1
ATOM 1452 C CA . PRO A 1 186 ? 25.072 -2.248 8.549 1.00 83.62 186 PRO A CA 1
ATOM 1453 C C . PRO A 1 186 ? 24.811 -3.759 8.495 1.00 83.62 186 PRO A C 1
ATOM 1455 O O . PRO A 1 186 ? 25.742 -4.526 8.257 1.00 83.62 186 PRO A O 1
ATOM 1458 N N . ASP A 1 187 ? 23.561 -4.180 8.689 1.00 83.62 187 ASP A N 1
ATOM 1459 C CA . ASP A 1 187 ? 23.153 -5.588 8.685 1.00 83.62 187 ASP A CA 1
ATOM 1460 C C . ASP A 1 187 ? 22.895 -6.130 7.264 1.00 83.62 187 ASP A C 1
ATOM 1462 O O . ASP A 1 187 ? 22.590 -7.312 7.080 1.00 83.62 187 ASP A O 1
ATOM 1466 N N . THR A 1 188 ? 23.006 -5.283 6.234 1.00 82.38 188 THR A N 1
ATOM 1467 C CA . THR A 1 188 ? 22.785 -5.674 4.836 1.00 82.38 188 THR A CA 1
ATOM 1468 C C . THR A 1 188 ? 24.091 -6.128 4.191 1.00 82.38 188 THR A C 1
ATOM 1470 O O . THR A 1 188 ? 24.951 -5.328 3.832 1.00 82.38 188 THR A O 1
ATOM 1473 N N . PHE A 1 189 ? 24.224 -7.442 4.003 1.00 78.94 189 PHE A N 1
ATOM 1474 C CA . PHE A 1 189 ? 25.415 -8.052 3.398 1.00 78.94 189 PHE A CA 1
ATOM 1475 C C . PHE A 1 189 ? 25.419 -8.023 1.862 1.00 78.94 189 PHE A C 1
ATOM 1477 O O . PHE A 1 189 ? 26.488 -7.965 1.257 1.00 78.94 189 PHE A O 1
ATOM 1484 N N . ASP A 1 190 ? 24.242 -8.072 1.233 1.00 84.19 190 ASP A N 1
ATOM 1485 C CA . ASP A 1 190 ? 24.071 -8.012 -0.222 1.00 84.19 190 ASP A CA 1
ATOM 1486 C C . ASP A 1 190 ? 23.247 -6.777 -0.588 1.00 84.19 190 ASP A C 1
ATOM 1488 O O . ASP A 1 190 ? 22.053 -6.721 -0.303 1.00 84.19 190 ASP A O 1
ATOM 1492 N N . THR A 1 191 ? 23.898 -5.789 -1.204 1.00 85.56 191 THR A N 1
ATOM 1493 C CA . THR A 1 191 ? 23.288 -4.524 -1.643 1.00 85.56 191 THR A CA 1
ATOM 1494 C C . THR A 1 191 ? 22.891 -4.549 -3.127 1.00 85.56 191 THR A C 1
ATOM 1496 O O . THR A 1 191 ? 22.679 -3.500 -3.736 1.00 85.56 191 THR A O 1
ATOM 1499 N N . GLY A 1 192 ? 22.829 -5.731 -3.751 1.00 89.06 192 GLY A N 1
ATOM 1500 C CA . GLY A 1 192 ? 22.479 -5.891 -5.160 1.00 89.06 192 GLY A CA 1
ATOM 1501 C C . GLY A 1 192 ? 20.991 -5.677 -5.463 1.00 89.06 192 GLY A C 1
ATOM 1502 O O . GLY A 1 192 ? 20.117 -5.919 -4.631 1.00 89.06 192 GLY A O 1
ATOM 1503 N N . LEU A 1 193 ? 20.679 -5.297 -6.708 1.00 90.25 193 LEU A N 1
ATOM 1504 C CA . LEU A 1 193 ? 19.301 -5.062 -7.168 1.00 90.25 193 LEU A CA 1
ATOM 1505 C C . LEU A 1 193 ? 18.360 -6.242 -6.869 1.00 90.25 193 LEU A C 1
ATOM 1507 O O . LEU A 1 193 ? 17.254 -6.042 -6.373 1.00 90.25 193 LEU A O 1
ATOM 1511 N N . PHE A 1 194 ? 18.797 -7.475 -7.132 1.00 89.69 194 PHE A N 1
ATOM 1512 C CA . PHE A 1 194 ? 17.981 -8.665 -6.874 1.00 89.69 194 PHE A CA 1
ATOM 1513 C C . PHE A 1 194 ? 17.686 -8.868 -5.386 1.00 89.69 194 PHE A C 1
ATOM 1515 O O . PHE A 1 194 ? 16.572 -9.253 -5.036 1.00 89.69 194 PHE A O 1
ATOM 1522 N N . ALA A 1 195 ? 18.647 -8.575 -4.507 1.00 89.06 195 ALA A N 1
ATOM 1523 C CA . ALA A 1 195 ? 18.442 -8.656 -3.067 1.00 89.06 195 ALA A CA 1
ATOM 1524 C C . ALA A 1 195 ? 17.409 -7.621 -2.596 1.00 89.06 195 ALA A C 1
ATOM 1526 O O . ALA A 1 195 ? 16.508 -7.968 -1.830 1.00 89.06 195 ALA A O 1
ATOM 1527 N N . TYR A 1 196 ? 17.459 -6.394 -3.127 1.00 89.62 196 TYR A N 1
ATOM 1528 C CA . TYR A 1 196 ? 16.445 -5.376 -2.842 1.00 89.62 196 TYR A CA 1
ATOM 1529 C C . TYR A 1 196 ? 15.051 -5.784 -3.338 1.00 89.62 196 TYR A C 1
ATOM 1531 O O . TYR A 1 196 ? 14.071 -5.660 -2.603 1.00 89.62 196 TYR A O 1
ATOM 1539 N N . LEU A 1 197 ? 14.946 -6.315 -4.561 1.00 89.69 197 LEU A N 1
ATOM 1540 C CA . LEU A 1 197 ? 13.671 -6.775 -5.123 1.00 89.69 197 LEU A CA 1
ATOM 1541 C C . LEU A 1 197 ? 13.082 -7.956 -4.332 1.00 89.69 197 LEU A C 1
ATOM 1543 O O . LEU A 1 197 ? 11.880 -8.000 -4.073 1.00 89.69 197 LEU A O 1
ATOM 1547 N N . ASN A 1 198 ? 13.916 -8.888 -3.875 1.00 87.12 198 ASN A N 1
ATOM 1548 C CA . ASN A 1 198 ? 13.464 -9.959 -2.986 1.00 87.12 198 ASN A CA 1
ATOM 1549 C C . ASN A 1 198 ? 13.008 -9.409 -1.631 1.00 87.12 198 ASN A C 1
ATOM 1551 O O . ASN A 1 198 ? 11.994 -9.844 -1.100 1.00 87.12 198 ASN A O 1
ATOM 1555 N N . ARG A 1 199 ? 13.702 -8.407 -1.086 1.00 84.25 199 ARG A N 1
ATOM 1556 C CA . ARG A 1 199 ? 13.277 -7.747 0.151 1.00 84.25 199 ARG A CA 1
ATOM 1557 C C . ARG A 1 199 ? 11.910 -7.085 -0.017 1.00 84.25 199 ARG A C 1
ATOM 1559 O O . ARG A 1 199 ? 11.018 -7.369 0.771 1.00 84.25 199 ARG A O 1
ATOM 1566 N N . ILE A 1 200 ? 11.717 -6.236 -1.028 1.00 85.38 200 ILE A N 1
ATOM 1567 C CA . ILE A 1 200 ? 10.466 -5.470 -1.172 1.00 85.38 200 ILE A CA 1
ATOM 1568 C C . ILE A 1 200 ? 9.246 -6.361 -1.446 1.00 85.38 200 ILE A C 1
ATOM 1570 O O . ILE A 1 200 ? 8.132 -5.990 -1.095 1.00 85.38 200 ILE A O 1
ATOM 1574 N N . THR A 1 201 ? 9.446 -7.549 -2.024 1.00 82.38 201 THR A N 1
ATOM 1575 C CA . THR A 1 201 ? 8.370 -8.540 -2.201 1.00 82.38 201 THR A CA 1
ATOM 1576 C C . THR A 1 201 ? 7.994 -9.266 -0.908 1.00 82.38 201 THR A C 1
ATOM 1578 O O . THR A 1 201 ? 6.877 -9.771 -0.809 1.00 82.38 201 THR A O 1
ATOM 1581 N N . LEU A 1 202 ? 8.895 -9.302 0.079 1.00 79.75 202 LEU A N 1
ATOM 1582 C CA . LEU A 1 202 ? 8.669 -9.905 1.395 1.00 79.75 202 LEU A CA 1
ATOM 1583 C C . LEU A 1 202 ? 8.169 -8.907 2.443 1.00 79.75 202 LEU A C 1
ATOM 1585 O O . LEU A 1 202 ? 7.595 -9.335 3.440 1.00 79.75 202 LEU A O 1
ATOM 1589 N N . LEU A 1 203 ? 8.389 -7.604 2.235 1.00 71.88 203 LEU A N 1
ATOM 1590 C CA . LEU A 1 203 ? 7.934 -6.567 3.157 1.00 71.88 203 LEU A CA 1
ATOM 1591 C C . LEU A 1 203 ? 6.403 -6.576 3.245 1.00 71.88 203 LEU A C 1
ATOM 1593 O O . LEU A 1 203 ? 5.695 -6.352 2.258 1.00 71.88 203 LEU A O 1
ATOM 1597 N N . SER A 1 204 ? 5.895 -6.831 4.446 1.00 60.53 204 SER A N 1
ATOM 1598 C CA . SER A 1 204 ? 4.482 -6.690 4.766 1.00 60.53 204 SER A CA 1
ATOM 1599 C C . SER A 1 204 ? 4.151 -5.219 5.048 1.00 60.53 204 SER A C 1
ATOM 1601 O O . SER A 1 204 ? 5.040 -4.392 5.253 1.00 60.53 204 SER A O 1
ATOM 1603 N N . ARG A 1 205 ? 2.859 -4.857 5.050 1.00 58.16 205 ARG A N 1
ATOM 1604 C CA . ARG A 1 205 ? 2.429 -3.486 5.398 1.00 58.16 205 ARG A CA 1
ATOM 1605 C C . ARG A 1 205 ? 2.913 -3.040 6.782 1.00 58.16 205 ARG A C 1
ATOM 1607 O O . ARG A 1 205 ? 3.067 -1.841 6.972 1.00 58.16 205 ARG A O 1
ATOM 1614 N N . ASP A 1 206 ? 3.152 -3.988 7.682 1.00 55.41 206 ASP A N 1
ATOM 1615 C CA . ASP A 1 206 ? 3.516 -3.736 9.076 1.00 55.41 206 ASP A CA 1
ATOM 1616 C C . ASP A 1 206 ? 5.030 -3.476 9.245 1.00 55.41 206 ASP A C 1
ATOM 1618 O O . ASP A 1 206 ? 5.455 -2.936 10.259 1.00 55.41 206 ASP A O 1
ATOM 1622 N N . ASP A 1 207 ? 5.855 -3.790 8.236 1.00 55.66 207 ASP A N 1
ATOM 1623 C CA . ASP A 1 207 ? 7.319 -3.611 8.282 1.00 55.66 207 ASP A CA 1
ATOM 1624 C C . ASP A 1 207 ? 7.777 -2.194 7.873 1.00 55.66 207 ASP A C 1
ATOM 1626 O O . ASP A 1 207 ? 8.975 -1.939 7.721 1.00 55.66 207 ASP A O 1
ATOM 1630 N N . MET A 1 208 ? 6.829 -1.281 7.632 1.00 54.19 208 MET A N 1
ATOM 1631 C CA . MET A 1 208 ? 7.079 0.101 7.193 1.00 54.19 208 MET A CA 1
ATOM 1632 C C . MET A 1 208 ? 7.007 1.128 8.330 1.00 54.19 208 MET A C 1
ATOM 1634 O O . MET A 1 208 ? 7.200 2.314 8.062 1.00 54.19 208 MET A O 1
ATOM 1638 N N . ASP A 1 209 ? 6.708 0.697 9.557 1.00 51.78 209 ASP A N 1
ATOM 1639 C CA . ASP A 1 209 ? 6.553 1.595 10.701 1.00 51.78 209 ASP A CA 1
ATOM 1640 C C . ASP A 1 209 ? 7.924 2.164 11.103 1.00 51.78 209 ASP A C 1
ATOM 1642 O O . ASP A 1 209 ? 8.808 1.458 11.597 1.00 51.78 209 ASP A O 1
ATOM 1646 N N . ASP A 1 210 ? 8.109 3.459 10.858 1.00 53.16 210 ASP A N 1
ATOM 1647 C CA . ASP A 1 210 ? 9.317 4.200 11.214 1.00 53.16 210 ASP A CA 1
ATOM 1648 C C . ASP A 1 210 ? 9.160 4.782 12.629 1.00 53.16 210 ASP A C 1
ATOM 1650 O O . ASP A 1 210 ? 8.052 5.012 13.122 1.00 53.16 210 ASP A O 1
ATOM 1654 N N . ASP A 1 211 ? 10.264 5.124 13.294 1.00 50.84 211 ASP A N 1
ATOM 1655 C CA . ASP A 1 211 ? 10.260 5.660 14.671 1.00 50.84 211 ASP A CA 1
ATOM 1656 C C . ASP A 1 211 ? 9.482 7.004 14.799 1.00 50.84 211 ASP A C 1
ATOM 1658 O O . ASP A 1 211 ? 9.201 7.490 15.902 1.00 50.84 211 ASP A O 1
ATOM 1662 N N . SER A 1 212 ? 9.097 7.590 13.656 1.00 56.09 212 SER A N 1
ATOM 1663 C CA . SER A 1 212 ? 8.230 8.765 13.496 1.00 56.09 212 SER A CA 1
ATOM 1664 C C . SER A 1 212 ? 6.722 8.503 13.693 1.00 56.09 212 SER A C 1
ATOM 1666 O O . SER A 1 212 ? 5.927 9.451 13.669 1.00 56.09 212 SER A O 1
ATOM 1668 N N . ASP A 1 213 ? 6.301 7.253 13.912 1.00 55.41 213 ASP A N 1
ATOM 1669 C CA . ASP A 1 213 ? 4.893 6.869 14.122 1.00 55.41 213 ASP A CA 1
ATOM 1670 C C . ASP A 1 213 ? 4.408 6.964 15.582 1.00 55.41 213 ASP A C 1
ATOM 1672 O O . ASP A 1 213 ? 3.231 6.733 15.883 1.00 55.41 213 ASP A O 1
ATOM 1676 N N . LYS A 1 214 ? 5.268 7.400 16.512 1.00 61.97 214 LYS A N 1
ATOM 1677 C CA . LYS A 1 214 ? 4.891 7.596 17.923 1.00 61.97 214 LYS A CA 1
ATOM 1678 C C . LYS A 1 214 ? 3.777 8.643 18.066 1.00 61.97 214 LYS A C 1
ATOM 1680 O O . LYS A 1 214 ? 3.901 9.779 17.618 1.00 61.97 214 LYS A O 1
ATOM 1685 N N . GLY A 1 215 ? 2.692 8.256 18.744 1.00 69.62 215 GLY A N 1
ATOM 1686 C CA . GLY A 1 215 ? 1.539 9.122 19.034 1.00 69.62 215 GLY A CA 1
ATOM 1687 C C . GLY A 1 215 ? 0.420 9.103 17.986 1.00 69.62 215 GLY A C 1
ATOM 1688 O O . GLY A 1 215 ? -0.510 9.904 18.084 1.00 69.62 215 GLY A O 1
ATOM 1689 N N . LYS A 1 216 ? 0.478 8.208 16.993 1.00 80.31 216 LYS A N 1
ATOM 1690 C CA . LYS A 1 216 ? -0.573 8.052 15.977 1.00 80.31 216 LYS A CA 1
ATOM 1691 C C . LYS A 1 216 ? -1.626 7.017 16.393 1.00 80.31 216 LYS A C 1
ATOM 1693 O O . LYS A 1 216 ? -1.425 6.214 17.302 1.00 80.31 216 LYS A O 1
ATOM 1698 N N . VAL A 1 217 ? -2.784 7.069 15.730 1.00 85.75 217 VAL A N 1
ATOM 1699 C CA . VAL A 1 217 ? -3.846 6.061 15.865 1.00 85.75 217 VAL A CA 1
ATOM 1700 C C . VAL A 1 217 ? -3.649 5.006 14.786 1.00 85.75 217 VAL A C 1
ATOM 1702 O O . VAL A 1 217 ? -3.621 5.340 13.602 1.00 85.75 217 VAL A O 1
ATOM 1705 N N . ASN A 1 218 ? -3.574 3.742 15.194 1.00 87.31 218 ASN A N 1
ATOM 1706 C CA . ASN A 1 218 ? -3.409 2.630 14.267 1.00 87.31 218 ASN A CA 1
ATOM 1707 C C . ASN A 1 218 ? -4.755 2.251 13.650 1.00 87.31 218 ASN A C 1
ATOM 1709 O O . ASN A 1 218 ? -5.693 1.883 14.361 1.00 87.31 218 ASN A O 1
ATOM 1713 N N . LEU A 1 219 ? -4.840 2.328 12.322 1.00 91.38 219 LEU A N 1
ATOM 1714 C CA . LEU A 1 219 ? -6.013 1.913 11.564 1.00 91.38 219 LEU A CA 1
ATOM 1715 C C . LEU A 1 219 ? -5.663 0.684 10.731 1.00 91.38 219 LEU A C 1
ATOM 1717 O O . LEU A 1 219 ? -4.823 0.744 9.839 1.00 91.38 219 LEU A O 1
ATOM 1721 N N . MET A 1 220 ? -6.322 -0.432 11.018 1.00 90.88 220 MET A N 1
ATOM 1722 C CA . MET A 1 220 ? -6.034 -1.714 10.383 1.00 90.88 220 MET A CA 1
ATOM 1723 C C . MET A 1 220 ? -7.302 -2.549 10.226 1.00 90.88 220 MET A C 1
ATOM 1725 O O . MET A 1 220 ? -8.349 -2.244 10.797 1.00 90.88 220 MET A O 1
ATOM 1729 N N . THR A 1 221 ? -7.212 -3.607 9.425 1.00 92.00 221 THR A N 1
ATOM 1730 C CA . THR A 1 221 ? -8.289 -4.600 9.320 1.00 92.00 221 THR A CA 1
ATOM 1731 C C . THR A 1 221 ? -8.262 -5.539 10.527 1.00 92.00 221 THR A C 1
ATOM 1733 O O . THR A 1 221 ? -7.222 -5.694 11.166 1.00 92.00 221 THR A O 1
ATOM 1736 N N . ILE A 1 222 ? -9.374 -6.227 10.814 1.00 92.19 222 ILE A N 1
ATOM 1737 C CA . ILE A 1 222 ? -9.408 -7.220 11.902 1.00 92.19 222 ILE A CA 1
ATOM 1738 C C . ILE A 1 222 ? -8.342 -8.307 11.689 1.00 92.19 222 ILE A C 1
ATOM 1740 O O . ILE A 1 222 ? -7.640 -8.672 12.628 1.00 92.19 222 ILE A O 1
ATOM 1744 N N . HIS A 1 223 ? -8.151 -8.764 10.450 1.00 89.69 223 HIS A N 1
ATOM 1745 C CA . HIS A 1 223 ? -7.131 -9.757 10.110 1.00 89.69 223 HIS A CA 1
ATOM 1746 C C . HIS A 1 223 ? -5.710 -9.290 10.449 1.00 89.69 223 HIS A C 1
ATOM 1748 O O . HIS A 1 223 ? -4.950 -10.044 11.051 1.00 89.69 223 HIS A O 1
ATOM 1754 N N . ALA A 1 224 ? -5.376 -8.041 10.115 1.00 88.19 224 ALA A N 1
ATOM 1755 C CA . ALA A 1 224 ? -4.068 -7.453 10.410 1.00 88.19 224 ALA A CA 1
ATOM 1756 C C . ALA A 1 224 ? -3.834 -7.243 11.918 1.00 88.19 224 ALA A C 1
ATOM 1758 O O . ALA A 1 224 ? -2.701 -7.198 12.370 1.00 88.19 224 ALA A O 1
ATOM 1759 N N . SER A 1 225 ? -4.897 -7.179 12.727 1.00 90.56 225 SER A N 1
ATOM 1760 C CA . SER A 1 225 ? -4.766 -7.038 14.184 1.00 90.56 225 SER A CA 1
ATOM 1761 C C . SER A 1 225 ? -4.323 -8.317 14.907 1.00 90.56 225 SER A C 1
ATOM 1763 O O . SER A 1 225 ? -4.048 -8.290 16.110 1.00 90.56 225 SER A O 1
ATOM 1765 N N . LYS A 1 226 ? -4.279 -9.462 14.214 1.00 89.69 226 LYS A N 1
ATOM 1766 C CA . LYS A 1 226 ? -3.967 -10.761 14.818 1.00 89.69 226 LYS A CA 1
ATOM 1767 C C . LYS A 1 226 ? -2.571 -10.747 15.448 1.00 89.69 226 LYS A C 1
ATOM 1769 O O . LYS A 1 226 ? -1.582 -10.490 14.781 1.00 89.69 226 LYS A O 1
ATOM 1774 N N . GLY A 1 227 ? -2.495 -11.082 16.737 1.00 88.00 227 GLY A N 1
ATOM 1775 C CA . GLY A 1 227 ? -1.234 -11.095 17.490 1.00 88.00 227 GLY A CA 1
ATOM 1776 C C . GLY A 1 227 ? -0.831 -9.740 18.082 1.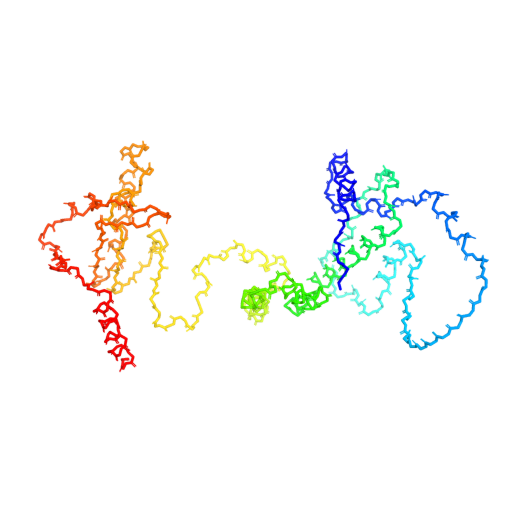00 88.00 227 GLY A C 1
ATOM 1777 O O . GLY A 1 227 ? 0.082 -9.701 18.900 1.00 88.00 227 GLY A O 1
ATOM 1778 N N . LEU A 1 228 ? -1.540 -8.658 17.749 1.00 91.69 228 LEU A N 1
ATOM 1779 C CA . LEU A 1 228 ? -1.347 -7.334 18.344 1.00 91.69 228 LEU A CA 1
ATOM 1780 C C . LEU A 1 228 ? -2.314 -7.114 19.508 1.00 91.69 228 LEU A C 1
ATOM 1782 O O . LEU A 1 228 ? -3.348 -7.771 19.599 1.00 91.69 228 LEU A O 1
ATOM 1786 N N . GLU A 1 229 ? -2.013 -6.183 20.407 1.00 94.19 229 GLU A N 1
ATOM 1787 C CA . GLU A 1 229 ? -2.915 -5.824 21.503 1.00 94.19 229 GLU A CA 1
ATOM 1788 C C . GLU A 1 229 ? -2.768 -4.342 21.853 1.00 94.19 229 GLU A C 1
ATOM 1790 O O . GLU A 1 229 ? -1.652 -3.826 21.944 1.00 94.19 229 GLU A O 1
ATOM 1795 N N . PHE A 1 230 ? -3.885 -3.667 22.122 1.00 94.00 230 PHE A N 1
ATOM 1796 C CA . PHE A 1 230 ? -3.922 -2.223 22.352 1.00 94.00 230 PHE A CA 1
ATOM 1797 C C . PHE A 1 230 ? -4.672 -1.879 23.647 1.00 94.00 230 PHE A C 1
ATOM 1799 O O . PHE A 1 230 ? -5.634 -2.565 24.006 1.00 94.00 230 PHE A O 1
ATOM 1806 N N . PRO A 1 231 ? -4.288 -0.805 24.369 1.00 94.19 231 PRO A N 1
ATOM 1807 C CA . PRO A 1 231 ? -5.022 -0.353 25.553 1.00 94.19 231 PRO A CA 1
ATOM 1808 C C . PRO A 1 231 ? -6.501 -0.074 25.262 1.00 94.19 231 PRO A C 1
ATOM 1810 O O . PRO A 1 231 ? -7.376 -0.474 26.032 1.00 94.19 231 PRO A O 1
ATOM 1813 N N . VAL A 1 232 ? -6.775 0.574 24.129 1.00 95.69 232 VAL A N 1
ATOM 1814 C CA . VAL A 1 232 ? -8.119 0.950 23.686 1.00 95.69 232 VAL A CA 1
ATOM 1815 C C . VAL A 1 232 ? -8.311 0.497 22.245 1.00 95.69 232 VAL A C 1
ATOM 1817 O O . VAL A 1 232 ? -7.461 0.779 21.403 1.00 95.69 232 VAL A O 1
ATOM 1820 N N . VAL A 1 233 ? -9.427 -0.173 21.961 1.00 97.06 233 VAL A N 1
ATOM 1821 C CA . VAL A 1 233 ? -9.788 -0.640 20.614 1.00 97.06 233 VAL A CA 1
ATOM 1822 C C . VAL A 1 233 ? -11.175 -0.130 20.244 1.00 97.06 233 VAL A C 1
ATOM 1824 O O . VAL A 1 233 ? -12.108 -0.196 21.044 1.00 97.06 233 VAL A O 1
ATOM 1827 N N . PHE A 1 234 ? -11.301 0.353 19.010 1.00 97.06 234 PHE A N 1
ATOM 1828 C CA . PHE A 1 234 ? -12.573 0.692 18.383 1.00 97.06 234 PHE A CA 1
ATOM 1829 C C . PHE A 1 234 ? -12.831 -0.296 17.248 1.00 97.06 234 PHE A C 1
ATOM 1831 O O . PHE A 1 234 ? -12.075 -0.328 16.278 1.00 97.06 234 PHE A O 1
ATOM 1838 N N . ILE A 1 235 ? -13.900 -1.081 17.356 1.00 96.19 235 ILE A N 1
ATOM 1839 C CA . ILE A 1 235 ? -14.414 -1.888 16.249 1.00 96.19 235 ILE A CA 1
ATOM 1840 C C . ILE A 1 235 ? -15.579 -1.113 15.642 1.00 96.19 235 ILE A C 1
ATOM 1842 O O . ILE A 1 235 ? -16.568 -0.793 16.308 1.00 96.19 235 ILE A O 1
ATOM 1846 N N . VAL A 1 236 ? -15.422 -0.751 14.375 1.00 94.56 236 VAL A N 1
ATOM 1847 C CA . VAL A 1 236 ? -16.370 0.091 13.647 1.00 94.56 236 VAL A CA 1
ATOM 1848 C C . VAL A 1 236 ? -17.067 -0.708 12.560 1.00 94.56 236 VAL A C 1
ATOM 1850 O O . VAL A 1 236 ? -16.457 -1.572 11.936 1.00 94.56 236 VAL A O 1
ATOM 1853 N N . GLY A 1 237 ? -18.336 -0.388 12.306 1.00 92.69 237 GLY A N 1
ATOM 1854 C CA . GLY A 1 237 ? -19.130 -1.095 11.303 1.00 92.69 237 GLY A CA 1
ATOM 1855 C C . GLY A 1 237 ? -19.510 -2.509 11.732 1.00 92.69 237 GLY A C 1
ATOM 1856 O O . GLY A 1 237 ? -19.490 -3.413 10.903 1.00 92.69 237 GLY A O 1
ATOM 1857 N N . CYS A 1 238 ? -19.849 -2.696 13.012 1.00 94.44 238 CYS A N 1
ATOM 1858 C CA . CYS A 1 238 ? -20.461 -3.921 13.528 1.00 94.44 238 CYS A CA 1
ATOM 1859 C C . CYS A 1 238 ? -21.900 -4.044 12.997 1.00 94.44 238 CYS A C 1
ATOM 1861 O O . CYS A 1 238 ? -22.868 -3.830 13.725 1.00 94.44 238 CYS A O 1
ATOM 1863 N N . GLU A 1 239 ? -22.029 -4.330 11.708 1.00 93.75 239 GLU A N 1
ATOM 1864 C CA . GLU A 1 239 ? -23.277 -4.342 10.944 1.00 93.75 239 GLU A CA 1
ATOM 1865 C C . GLU A 1 239 ? -23.437 -5.665 10.209 1.00 93.75 239 GLU A C 1
ATOM 1867 O O . GLU A 1 239 ? -22.446 -6.260 9.774 1.00 93.75 239 GLU A O 1
ATOM 1872 N N . ASP A 1 240 ? -24.682 -6.083 10.014 1.00 89.56 240 ASP A N 1
ATOM 1873 C CA . ASP A 1 240 ? -24.989 -7.250 9.196 1.00 89.56 240 ASP A CA 1
ATOM 1874 C C . ASP A 1 240 ? -24.503 -7.053 7.746 1.00 89.56 240 ASP A C 1
ATOM 1876 O O . ASP A 1 240 ? -24.599 -5.968 7.161 1.00 89.56 240 ASP A O 1
ATOM 1880 N N . GLY A 1 241 ? -23.897 -8.093 7.179 1.00 86.50 241 GLY A N 1
ATOM 1881 C CA . GLY A 1 241 ? -23.217 -8.056 5.883 1.00 86.50 241 GLY A CA 1
ATOM 1882 C C . GLY A 1 241 ? -21.813 -7.427 5.882 1.00 86.50 241 GLY A C 1
ATOM 1883 O O . GLY A 1 241 ? -21.121 -7.523 4.860 1.00 86.50 241 GLY A O 1
ATOM 1884 N N . ILE A 1 242 ? -21.360 -6.817 6.986 1.00 89.44 242 ILE A N 1
ATOM 1885 C CA . ILE A 1 242 ? -19.953 -6.419 7.202 1.00 89.44 242 ILE A CA 1
ATOM 1886 C C . ILE A 1 242 ? -19.294 -7.353 8.216 1.00 89.44 242 ILE A C 1
ATOM 1888 O O . ILE A 1 242 ? -18.216 -7.879 7.947 1.00 89.44 242 ILE A O 1
ATOM 1892 N N . ILE A 1 243 ? -19.945 -7.551 9.361 1.00 91.06 243 ILE A N 1
ATOM 1893 C CA . ILE A 1 243 ? -19.567 -8.486 10.417 1.00 91.06 243 ILE A CA 1
ATOM 1894 C C . ILE A 1 243 ? -20.862 -9.198 10.836 1.00 91.06 243 ILE A C 1
ATOM 1896 O O . ILE A 1 243 ? -21.652 -8.599 11.559 1.00 91.06 243 ILE A O 1
ATOM 1900 N N . PRO A 1 244 ? -21.125 -10.444 10.416 1.00 91.00 244 PRO A N 1
ATOM 1901 C CA . PRO A 1 244 ? -20.341 -11.251 9.481 1.00 91.00 244 PRO A CA 1
ATOM 1902 C C . PRO A 1 244 ? -20.352 -10.678 8.056 1.00 91.00 244 PRO A C 1
ATOM 1904 O O . PRO A 1 244 ? -21.316 -10.039 7.628 1.00 91.00 244 PRO A O 1
ATOM 1907 N N . HIS A 1 245 ? -19.278 -10.909 7.301 1.00 88.00 245 HIS A N 1
ATOM 1908 C CA . HIS A 1 245 ? -19.206 -10.468 5.909 1.00 88.00 245 HIS A CA 1
ATOM 1909 C C . HIS A 1 245 ? -20.263 -11.166 5.032 1.00 88.00 245 HIS A C 1
ATOM 1911 O O . HIS A 1 245 ? -20.443 -12.379 5.113 1.00 88.00 245 HIS A O 1
ATOM 1917 N N . ALA A 1 246 ? -20.916 -10.422 4.130 1.00 83.00 246 ALA A N 1
ATOM 1918 C CA . ALA A 1 246 ? -22.046 -10.917 3.328 1.00 83.00 246 ALA A CA 1
ATOM 1919 C C . ALA A 1 246 ? -21.773 -12.226 2.560 1.00 83.00 246 ALA A C 1
ATOM 1921 O O . ALA A 1 246 ? -22.640 -13.087 2.487 1.00 83.00 246 ALA A O 1
ATOM 1922 N N . ARG A 1 247 ? -20.554 -12.426 2.038 1.00 77.81 247 ARG A N 1
ATOM 1923 C CA . ARG A 1 247 ? -20.187 -13.691 1.362 1.00 77.81 247 ARG A CA 1
ATOM 1924 C C . ARG A 1 247 ? -20.224 -14.898 2.300 1.00 77.81 247 ARG A C 1
ATOM 1926 O O . ARG A 1 247 ? -20.625 -15.981 1.901 1.00 77.81 247 ARG A O 1
ATOM 1933 N N . SER A 1 248 ? -19.847 -14.696 3.558 1.00 75.00 248 SER A N 1
ATOM 1934 C CA . SER A 1 248 ? -19.853 -15.743 4.578 1.00 75.00 248 SER A CA 1
ATOM 1935 C C . SER A 1 248 ? -21.281 -16.158 4.957 1.00 75.00 248 SER A C 1
ATOM 1937 O O . SER A 1 248 ? -21.473 -17.266 5.444 1.00 75.00 248 SER A O 1
ATOM 1939 N N . LEU A 1 249 ? -22.280 -15.303 4.693 1.00 71.56 249 LEU A N 1
ATOM 1940 C CA . LEU A 1 249 ? -23.704 -15.624 4.841 1.00 71.56 249 LEU A CA 1
ATOM 1941 C C . L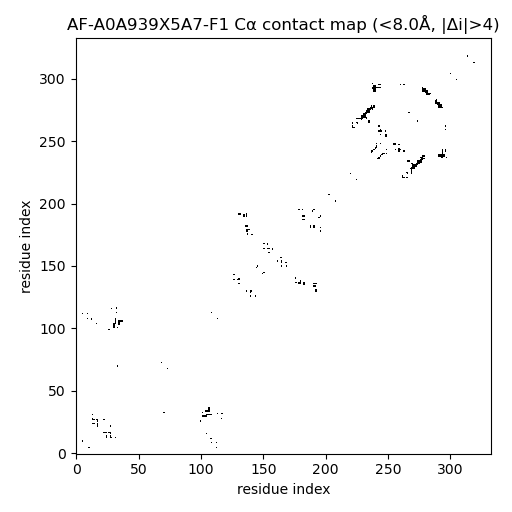EU A 1 249 ? -24.248 -16.445 3.658 1.00 71.56 249 LEU A C 1
ATOM 1943 O O . LEU A 1 249 ? -25.133 -17.274 3.851 1.00 71.56 249 LEU A O 1
ATOM 1947 N N . GLU A 1 250 ? -23.731 -16.225 2.445 1.00 74.38 250 GLU A N 1
ATOM 1948 C CA . GLU A 1 250 ? -24.172 -16.914 1.220 1.00 74.38 250 GLU A CA 1
ATOM 1949 C C . GLU A 1 250 ? -23.639 -18.356 1.130 1.00 74.38 250 GLU A C 1
ATOM 1951 O O . GLU A 1 250 ? -24.347 -19.251 0.671 1.00 74.38 250 GLU A O 1
ATOM 1956 N N . ASP A 1 251 ? -22.418 -18.593 1.619 1.00 64.06 251 ASP A N 1
ATOM 1957 C CA . ASP A 1 251 ? -21.684 -19.854 1.435 1.00 64.06 251 ASP A CA 1
ATOM 1958 C C . ASP A 1 251 ? -21.925 -20.916 2.547 1.00 64.06 251 ASP A C 1
ATOM 1960 O O . ASP A 1 251 ? -21.317 -21.989 2.523 1.00 64.06 251 ASP A O 1
ATOM 1964 N N . GLY A 1 252 ? -22.834 -20.663 3.504 1.00 63.75 252 GLY A N 1
ATOM 1965 C CA . GLY A 1 252 ? -23.319 -21.634 4.508 1.00 63.75 252 GLY A CA 1
ATOM 1966 C C . GLY A 1 252 ? -22.764 -21.493 5.942 1.00 63.75 252 GLY A C 1
ATOM 1967 O O . GLY A 1 252 ? -21.830 -20.740 6.207 1.00 63.75 252 GLY A O 1
ATOM 1968 N N . GLU A 1 253 ? -23.336 -22.254 6.894 1.00 62.97 253 GLU A N 1
ATOM 1969 C CA . GLU A 1 253 ? -23.084 -22.141 8.353 1.00 62.97 253 GLU A CA 1
ATOM 1970 C C . GLU A 1 253 ? -21.609 -22.305 8.770 1.00 62.97 253 GLU A C 1
ATOM 1972 O O . GLU A 1 253 ? -21.178 -21.723 9.758 1.00 62.97 253 GLU A O 1
ATOM 1977 N N . GLY A 1 254 ? -20.789 -23.049 8.022 1.00 64.38 254 GLY A N 1
ATOM 1978 C CA . GLY A 1 254 ? -19.366 -23.210 8.354 1.00 64.38 254 GLY A CA 1
ATOM 1979 C C . GLY A 1 254 ? -18.568 -21.898 8.314 1.00 64.38 254 GLY A C 1
ATOM 1980 O O . GLY A 1 254 ? -17.613 -21.740 9.073 1.00 64.38 254 GLY A O 1
ATOM 1981 N N . ASN A 1 255 ? -18.978 -20.942 7.476 1.00 77.00 255 ASN A N 1
ATOM 1982 C CA . ASN A 1 255 ? -18.289 -19.659 7.322 1.00 77.00 255 ASN A CA 1
ATOM 1983 C C . ASN A 1 255 ? -18.736 -18.612 8.352 1.00 77.00 255 ASN A C 1
ATOM 1985 O O . ASN A 1 255 ? -17.950 -17.723 8.681 1.00 77.00 255 ASN A O 1
ATOM 1989 N N . ILE A 1 256 ? -19.942 -18.729 8.925 1.00 85.94 256 ILE A N 1
ATOM 1990 C CA . ILE A 1 256 ? -20.377 -17.815 9.994 1.00 85.94 256 ILE A CA 1
ATOM 1991 C C . ILE A 1 256 ? -19.571 -18.034 11.279 1.00 85.94 256 ILE A C 1
ATOM 1993 O O . ILE A 1 256 ? -19.238 -17.075 11.971 1.00 85.94 256 ILE A O 1
ATOM 1997 N N . GLU A 1 257 ? -19.191 -19.283 11.563 1.00 89.06 257 GLU A N 1
ATOM 1998 C CA . GLU A 1 257 ? -18.318 -19.627 12.690 1.00 89.06 257 GLU A CA 1
ATOM 1999 C C . GLU A 1 257 ? -16.925 -19.007 12.543 1.00 89.06 257 GLU A C 1
ATOM 2001 O O . GLU A 1 257 ? -16.332 -18.555 13.524 1.00 89.06 257 GLU A O 1
ATOM 2006 N N . GLU A 1 258 ? -16.394 -18.951 11.321 1.00 89.31 258 GLU A N 1
ATOM 2007 C CA . GLU A 1 258 ? -15.089 -18.343 11.068 1.00 89.31 258 GLU A CA 1
ATOM 2008 C C . GLU A 1 258 ? -15.143 -16.814 11.211 1.00 89.31 258 GLU A C 1
ATOM 2010 O O . GLU A 1 258 ? -14.275 -16.224 11.855 1.00 89.31 258 GLU A O 1
ATOM 2015 N N . GLU A 1 259 ? -16.212 -16.169 10.736 1.00 91.94 259 GLU A N 1
ATOM 2016 C CA . GLU A 1 259 ? -16.462 -14.744 10.999 1.00 91.94 259 GLU A CA 1
ATOM 2017 C C . GLU A 1 259 ? -16.638 -14.461 12.498 1.00 91.94 259 GLU A C 1
ATOM 2019 O O . GLU A 1 259 ? -16.127 -13.462 13.011 1.00 91.94 259 GLU A O 1
ATOM 2024 N N . ARG A 1 260 ? -17.297 -15.362 13.238 1.00 92.94 260 ARG A N 1
ATOM 2025 C CA . ARG A 1 260 ? -17.419 -15.253 14.697 1.00 92.94 260 ARG A CA 1
ATOM 2026 C C . ARG A 1 260 ? -16.051 -15.335 15.372 1.00 92.94 260 ARG A C 1
ATOM 2028 O O . ARG A 1 260 ? -15.761 -14.544 16.270 1.00 92.94 260 ARG A O 1
ATOM 2035 N N . ARG A 1 261 ? -15.171 -16.240 14.929 1.00 93.12 261 ARG A N 1
ATOM 2036 C CA . ARG A 1 261 ? -13.779 -16.314 15.417 1.00 93.12 261 ARG A CA 1
ATOM 2037 C C . ARG A 1 261 ? -13.006 -15.043 15.098 1.00 93.12 261 ARG A C 1
ATOM 2039 O O . ARG A 1 261 ? -12.259 -14.562 15.949 1.00 93.12 261 ARG A O 1
ATOM 2046 N N . LEU A 1 262 ? -13.198 -14.480 13.909 1.00 92.88 262 LEU A N 1
ATOM 2047 C CA . LEU A 1 262 ? -12.581 -13.218 13.520 1.00 92.88 262 LEU A CA 1
ATOM 2048 C C . LEU A 1 262 ? -13.042 -12.073 14.437 1.00 92.88 262 LEU A C 1
ATOM 2050 O O . LEU A 1 262 ? -12.211 -11.317 14.947 1.00 92.88 262 LEU A O 1
ATOM 2054 N N . PHE A 1 263 ? -14.342 -11.990 14.726 1.00 95.19 263 PHE A N 1
ATOM 2055 C CA . PHE A 1 263 ? -14.895 -11.014 15.665 1.00 95.19 263 PHE A CA 1
ATOM 2056 C C . PHE A 1 263 ? -14.374 -11.224 17.096 1.00 95.19 263 PHE A C 1
ATOM 2058 O O . PHE A 1 263 ? -13.965 -10.266 17.753 1.00 95.19 263 PHE A O 1
ATOM 2065 N N . TYR A 1 264 ? -14.269 -12.474 17.554 1.00 95.25 264 TYR A N 1
ATOM 2066 C CA . TYR A 1 264 ? -13.638 -12.818 18.831 1.00 95.25 264 TYR A CA 1
ATOM 2067 C C . TYR A 1 264 ? -12.173 -12.354 18.904 1.00 95.25 264 TYR A C 1
ATOM 2069 O O . TYR A 1 264 ? -11.743 -11.771 19.906 1.00 95.25 264 TYR A O 1
ATOM 2077 N N . VAL A 1 265 ? -11.395 -12.550 17.833 1.00 95.50 265 VAL A N 1
ATOM 2078 C CA . VAL A 1 265 ? -10.019 -12.037 17.752 1.00 95.50 265 VAL A CA 1
ATOM 2079 C C . VAL A 1 265 ? -10.017 -10.519 17.898 1.00 95.50 265 VAL A C 1
ATOM 2081 O O . VAL A 1 265 ? -9.239 -10.017 18.705 1.00 95.50 265 VAL A O 1
ATOM 2084 N N . ALA A 1 266 ? -10.909 -9.802 17.207 1.00 95.44 266 ALA A N 1
ATOM 2085 C CA . ALA A 1 266 ? -11.022 -8.346 17.298 1.00 95.44 266 ALA A CA 1
ATOM 2086 C C . ALA A 1 266 ? -11.304 -7.864 18.733 1.00 95.44 266 ALA A C 1
ATOM 2088 O O . ALA A 1 266 ? -10.613 -6.975 19.235 1.00 95.44 266 ALA A O 1
ATOM 2089 N N . ILE A 1 267 ? -12.279 -8.481 19.412 1.00 95.75 267 ILE A N 1
ATOM 2090 C CA . ILE A 1 267 ? -12.653 -8.166 20.801 1.00 95.75 267 ILE A CA 1
ATOM 2091 C C . ILE A 1 267 ? -11.453 -8.354 21.734 1.00 95.75 267 ILE A C 1
ATOM 2093 O O . ILE A 1 267 ? -11.141 -7.481 22.544 1.00 95.75 267 ILE A O 1
ATOM 2097 N N . THR A 1 268 ? -10.732 -9.467 21.589 1.00 95.94 268 THR A N 1
ATOM 2098 C CA . THR A 1 268 ? -9.590 -9.807 22.455 1.00 95.94 268 THR A CA 1
ATOM 2099 C C . THR A 1 268 ? -8.332 -8.977 22.195 1.00 95.94 268 THR A C 1
ATOM 2101 O O . THR A 1 268 ? -7.350 -9.143 22.914 1.00 95.94 268 THR A O 1
ATOM 2104 N N . ARG A 1 269 ? -8.322 -8.071 21.205 1.00 96.12 269 ARG A N 1
ATOM 2105 C CA . ARG A 1 269 ? -7.198 -7.132 21.027 1.00 96.12 269 ARG A CA 1
ATOM 2106 C C . ARG A 1 269 ? -7.210 -6.014 22.076 1.00 96.12 269 ARG A C 1
ATOM 2108 O O . ARG A 1 269 ? -6.191 -5.352 22.264 1.00 96.12 269 ARG A O 1
ATOM 2115 N N . ALA A 1 270 ? -8.347 -5.771 22.733 1.00 96.88 270 ALA A N 1
ATOM 2116 C CA . ALA A 1 270 ? -8.506 -4.711 23.723 1.00 96.88 270 ALA A CA 1
ATOM 2117 C C . ALA A 1 270 ? -8.000 -5.137 25.110 1.00 96.88 270 ALA A C 1
ATOM 2119 O O . ALA A 1 270 ? -8.466 -6.130 25.663 1.00 96.88 270 ALA A O 1
ATOM 2120 N N . LYS A 1 271 ? -7.099 -4.349 25.715 1.00 95.19 271 LYS A N 1
ATOM 2121 C CA . LYS A 1 271 ? -6.615 -4.587 27.092 1.00 95.19 271 LYS A CA 1
ATOM 2122 C C . LYS A 1 271 ? -7.454 -3.910 28.168 1.00 95.19 271 LYS A C 1
ATOM 2124 O O . LYS A 1 271 ? -7.585 -4.455 29.258 1.00 95.19 271 LYS A O 1
ATOM 2129 N N . GLN A 1 272 ? -7.938 -2.693 27.907 1.00 95.88 272 GLN A N 1
ATOM 2130 C CA . GLN A 1 272 ? -8.626 -1.877 28.917 1.00 95.88 272 GLN A CA 1
ATOM 2131 C C . GLN A 1 272 ? -10.028 -1.467 28.480 1.00 95.88 272 GLN A C 1
ATOM 2133 O O . GLN A 1 272 ? -10.967 -1.605 29.258 1.00 95.88 272 GLN A O 1
ATOM 2138 N N . LYS A 1 273 ? -10.177 -0.928 27.263 1.00 95.50 273 LYS A N 1
ATOM 2139 C CA . LYS A 1 273 ? -11.468 -0.444 26.755 1.00 95.50 273 LYS A CA 1
ATOM 2140 C C . LYS A 1 273 ? -11.730 -0.939 25.343 1.00 95.50 273 LYS A C 1
ATOM 2142 O O . LYS A 1 273 ? -10.856 -0.854 24.481 1.00 95.50 273 LYS A O 1
ATOM 2147 N N . LEU A 1 274 ? -12.958 -1.384 25.117 1.00 96.38 274 LEU A N 1
ATOM 2148 C CA . LEU A 1 274 ? -13.471 -1.792 23.820 1.00 96.38 274 LEU A CA 1
ATOM 2149 C C . LEU A 1 274 ? -14.710 -0.960 23.500 1.00 96.38 274 LEU A C 1
ATOM 2151 O O . LEU A 1 274 ? -15.636 -0.895 24.305 1.00 96.38 274 LEU A O 1
ATOM 2155 N N . PHE A 1 275 ? -14.722 -0.348 22.324 1.00 96.06 275 PHE A N 1
ATOM 2156 C CA . PHE A 1 275 ? -15.874 0.369 21.794 1.00 96.06 275 PHE A CA 1
ATOM 2157 C C . PHE A 1 275 ? -16.335 -0.313 20.512 1.00 96.06 275 PHE A C 1
ATOM 2159 O O . PHE A 1 275 ? -15.541 -0.507 19.592 1.00 96.06 275 PHE A O 1
ATOM 2166 N N . LEU A 1 276 ? -17.617 -0.660 20.454 1.00 94.81 276 LEU A N 1
ATOM 2167 C CA . LEU A 1 276 ? -18.267 -1.249 19.287 1.00 94.81 276 LEU A CA 1
ATOM 2168 C C . LEU A 1 276 ? -19.224 -0.212 18.701 1.00 94.81 276 LEU A C 1
ATOM 2170 O O . LEU A 1 276 ? -19.908 0.483 19.452 1.00 94.81 276 LEU A O 1
ATOM 2174 N N . SER A 1 277 ? -19.273 -0.082 17.377 1.00 93.25 277 SER A N 1
ATOM 2175 C CA . SER A 1 277 ? -20.181 0.871 16.731 1.00 93.25 277 SER A CA 1
ATOM 2176 C C . SER A 1 277 ? -20.799 0.319 15.454 1.00 93.25 277 SER A C 1
ATOM 2178 O O . SER A 1 277 ? -20.123 -0.301 14.631 1.00 93.25 277 SER A O 1
ATOM 2180 N N . SER A 1 278 ? -22.085 0.604 15.282 1.00 91.69 278 SER A N 1
ATOM 2181 C CA . SER A 1 278 ? -22.878 0.366 14.078 1.00 91.69 278 SER A CA 1
ATOM 2182 C C . SER A 1 278 ? -23.534 1.679 13.645 1.00 91.69 278 SER A C 1
ATOM 2184 O O . SER A 1 278 ? -23.723 2.591 14.457 1.00 91.69 278 SER A O 1
ATOM 2186 N N . CYS A 1 279 ? -23.881 1.807 12.368 1.00 89.44 279 CYS A N 1
ATOM 2187 C CA . CYS A 1 279 ? -24.673 2.935 11.875 1.00 89.44 279 CYS A CA 1
ATOM 2188 C C . CYS A 1 279 ? -26.057 2.483 11.392 1.00 89.44 279 CYS A C 1
ATOM 2190 O O . CYS A 1 279 ? -26.235 1.328 11.027 1.00 89.44 279 CYS A O 1
ATOM 2192 N N . ARG A 1 280 ? -27.040 3.399 11.397 1.00 88.12 280 ARG A N 1
ATOM 2193 C CA . ARG A 1 280 ? -28.379 3.160 10.815 1.00 88.12 280 ARG A CA 1
ATOM 2194 C C . ARG A 1 280 ? -28.387 3.320 9.296 1.00 88.12 280 ARG A C 1
ATOM 2196 O O . ARG A 1 280 ? -29.173 2.687 8.607 1.00 88.12 280 ARG A O 1
ATOM 2203 N N . HIS A 1 281 ? -27.512 4.181 8.779 1.00 88.69 281 HIS A N 1
ATOM 2204 C CA . HIS A 1 281 ? -27.395 4.467 7.356 1.00 88.69 281 HIS A CA 1
ATOM 2205 C C . HIS A 1 281 ? -25.926 4.561 6.964 1.00 88.69 281 HIS A C 1
ATOM 2207 O O . HIS A 1 281 ? -25.163 5.323 7.566 1.00 88.69 281 HIS A O 1
ATOM 2213 N N . ARG A 1 282 ? -25.548 3.850 5.903 1.00 87.94 282 ARG A N 1
ATOM 2214 C CA . ARG A 1 282 ? -24.202 3.877 5.330 1.00 87.94 282 ARG A CA 1
ATOM 2215 C C . ARG A 1 282 ? -24.265 4.272 3.871 1.00 87.94 282 ARG A C 1
ATOM 2217 O O . ARG A 1 282 ? -25.040 3.734 3.085 1.00 87.94 282 ARG A O 1
ATOM 2224 N N . ARG A 1 283 ? -23.369 5.166 3.461 1.00 87.56 283 ARG A N 1
ATOM 2225 C CA . ARG A 1 283 ? -23.137 5.419 2.040 1.00 87.56 283 ARG A CA 1
ATOM 2226 C C . ARG A 1 283 ? -22.175 4.371 1.487 1.00 87.56 283 ARG A C 1
ATOM 2228 O O . ARG A 1 283 ? -20.998 4.365 1.842 1.00 87.56 283 ARG A O 1
ATOM 2235 N N . LYS A 1 284 ? -22.662 3.514 0.591 1.00 80.44 284 LYS A N 1
ATOM 2236 C CA . LYS A 1 284 ? -21.851 2.558 -0.172 1.00 80.44 284 LYS A CA 1
ATOM 2237 C C . LYS A 1 284 ? -21.807 3.027 -1.624 1.00 80.44 284 LYS A C 1
ATOM 2239 O O . LYS A 1 284 ? -22.829 3.080 -2.299 1.00 80.44 284 LYS A O 1
ATOM 2244 N N . MET A 1 285 ? -20.622 3.416 -2.096 1.00 82.44 285 MET A N 1
ATOM 2245 C CA . MET A 1 285 ? -20.433 4.050 -3.409 1.00 82.44 285 MET A CA 1
ATOM 2246 C C . MET A 1 285 ? -21.323 5.303 -3.580 1.00 82.44 285 MET A C 1
ATOM 2248 O O . MET A 1 285 ? -21.061 6.341 -2.961 1.00 82.44 285 MET A O 1
ATOM 2252 N N . GLN A 1 286 ? -22.371 5.230 -4.407 1.00 85.94 286 GLN A N 1
ATOM 2253 C CA . GLN A 1 286 ? -23.298 6.341 -4.656 1.00 85.94 286 GLN A CA 1
ATOM 2254 C C . GLN A 1 286 ? -24.665 6.184 -3.981 1.00 85.94 286 GLN A C 1
ATOM 2256 O O . GLN A 1 286 ? -25.454 7.123 -4.013 1.00 85.94 286 GLN A O 1
ATOM 2261 N N . THR A 1 287 ? -24.938 5.053 -3.332 1.00 86.06 287 THR A N 1
ATOM 2262 C CA . THR A 1 287 ? -26.235 4.774 -2.706 1.00 86.06 287 THR A CA 1
ATOM 2263 C C . THR A 1 287 ? -26.136 4.820 -1.187 1.00 86.06 287 THR A C 1
ATOM 2265 O O . THR A 1 287 ? -25.144 4.378 -0.601 1.00 86.06 287 THR A O 1
ATOM 2268 N N . VAL A 1 288 ? -27.172 5.354 -0.542 1.00 89.62 288 VAL A N 1
ATOM 2269 C CA . VAL A 1 288 ? -27.364 5.234 0.907 1.00 89.62 288 VAL A CA 1
ATOM 2270 C C . VAL A 1 288 ? -28.144 3.952 1.159 1.00 89.62 288 VAL A C 1
ATOM 2272 O O . VAL A 1 288 ? -29.179 3.733 0.536 1.00 89.62 288 VAL A O 1
ATOM 2275 N N . VAL A 1 289 ? -27.609 3.102 2.025 1.00 89.06 289 VAL A N 1
ATOM 2276 C CA . VAL A 1 289 ? -28.185 1.811 2.395 1.00 89.06 289 VAL A CA 1
ATOM 2277 C C . VAL A 1 289 ? -28.533 1.869 3.877 1.00 89.06 289 VAL A C 1
ATOM 2279 O O . VAL A 1 289 ? -27.765 2.420 4.670 1.00 89.06 289 VAL A O 1
ATOM 2282 N N . GLU A 1 290 ? -29.704 1.351 4.228 1.00 91.25 290 GLU A N 1
ATOM 2283 C CA . GLU A 1 290 ? -30.094 1.131 5.618 1.00 91.25 290 GLU A CA 1
ATOM 2284 C C . GLU A 1 290 ? -29.288 -0.039 6.187 1.00 91.25 290 GLU A C 1
ATOM 2286 O O . GLU A 1 290 ? -29.095 -1.057 5.521 1.00 91.25 290 GLU A O 1
ATOM 2291 N N . CYS A 1 291 ? -28.772 0.130 7.397 1.00 90.69 291 CYS A N 1
ATOM 2292 C CA . CYS A 1 291 ? -27.868 -0.817 8.029 1.00 90.69 291 CYS A CA 1
ATOM 2293 C C . CYS A 1 291 ? -28.492 -1.353 9.312 1.00 90.69 291 CYS A C 1
ATOM 2295 O O . CYS A 1 291 ? -28.969 -0.595 10.159 1.00 90.69 291 CYS A O 1
ATOM 2297 N N . THR A 1 292 ? -28.445 -2.671 9.459 1.00 91.81 292 THR A N 1
ATOM 2298 C CA . THR A 1 292 ? -28.831 -3.378 10.675 1.00 91.81 292 THR A CA 1
ATOM 2299 C C . THR A 1 292 ? -27.583 -3.678 11.513 1.00 91.81 292 THR A C 1
ATOM 2301 O O . THR A 1 292 ? -26.522 -3.972 10.952 1.00 91.81 292 THR A O 1
ATOM 2304 N N . PRO A 1 293 ? -27.657 -3.581 12.855 1.00 92.88 293 PRO A N 1
ATOM 2305 C CA . PRO A 1 293 ? -26.570 -4.021 13.724 1.00 92.88 293 PRO A CA 1
ATOM 2306 C C . PRO A 1 293 ? -26.209 -5.492 13.489 1.00 92.88 293 PRO A C 1
ATOM 2308 O O . PRO A 1 293 ? -27.055 -6.298 13.110 1.00 92.88 293 PRO A O 1
ATOM 2311 N N . SER A 1 294 ? -24.940 -5.828 13.714 1.00 94.44 294 SER A N 1
ATOM 2312 C CA . SER A 1 294 ? -24.438 -7.195 13.585 1.00 94.44 294 SER A CA 1
ATOM 2313 C C . SER A 1 294 ? -25.145 -8.149 14.557 1.00 94.44 294 SER A C 1
ATOM 2315 O O . SER A 1 294 ? -25.240 -7.816 15.742 1.00 94.44 294 SER A O 1
ATOM 2317 N N . PRO A 1 295 ? -25.530 -9.365 14.121 1.00 91.81 295 PRO A N 1
ATOM 2318 C CA . PRO A 1 295 ? -26.080 -10.382 15.018 1.00 91.81 295 PRO A CA 1
ATOM 2319 C C . PRO A 1 295 ? -25.094 -10.804 16.119 1.00 91.81 295 PRO A C 1
ATOM 2321 O O . PRO A 1 295 ? -25.514 -11.214 17.197 1.00 91.81 295 PRO A O 1
ATOM 2324 N N . PHE A 1 296 ? -23.780 -10.655 15.907 1.00 94.12 296 PHE A N 1
ATOM 2325 C CA . PHE A 1 296 ? -22.781 -10.976 16.933 1.00 94.12 296 PHE A CA 1
ATOM 2326 C C . PHE A 1 296 ? -22.807 -10.016 18.127 1.00 94.12 296 PHE A C 1
ATOM 2328 O O . PHE A 1 296 ? -22.235 -10.335 19.168 1.00 94.12 296 PHE A O 1
ATOM 2335 N N . LEU A 1 297 ? -23.449 -8.848 18.011 1.00 92.44 297 LEU A N 1
ATOM 2336 C CA . LEU A 1 297 ? -23.637 -7.950 19.153 1.00 92.44 297 LEU A CA 1
ATOM 2337 C C . LEU A 1 297 ? -24.634 -8.529 20.162 1.00 92.44 297 LEU A C 1
ATOM 2339 O O . LEU A 1 297 ? -24.410 -8.393 21.363 1.00 92.44 297 LEU A O 1
ATOM 2343 N N . ASP A 1 298 ? -25.669 -9.225 19.687 1.00 91.94 298 ASP A N 1
ATOM 2344 C CA . ASP A 1 298 ? -26.682 -9.863 20.537 1.00 91.94 298 ASP A CA 1
ATOM 2345 C C . ASP A 1 298 ? -26.134 -11.098 21.272 1.00 91.94 298 ASP A C 1
ATOM 2347 O O . ASP A 1 298 ? -26.666 -11.507 22.305 1.00 91.94 298 ASP A O 1
ATOM 2351 N N . GLU A 1 299 ? -25.039 -11.682 20.772 1.00 92.94 299 GLU A N 1
ATOM 2352 C CA . GLU A 1 299 ? -24.327 -12.781 21.435 1.00 92.94 299 GLU A CA 1
ATOM 2353 C C . GLU A 1 299 ? -23.527 -12.305 22.667 1.00 92.94 299 GLU A C 1
ATOM 2355 O O . GLU A 1 299 ? -23.148 -13.118 23.517 1.00 92.94 299 GLU A O 1
ATOM 2360 N N . ILE A 1 300 ? -23.268 -10.997 22.798 1.00 92.88 300 ILE A N 1
ATOM 2361 C CA . ILE A 1 300 ? -22.546 -10.437 23.944 1.00 92.88 300 ILE A CA 1
ATOM 2362 C C . ILE A 1 300 ? -23.519 -10.290 25.125 1.00 92.88 300 ILE A C 1
ATOM 2364 O O . ILE A 1 300 ? -24.557 -9.640 24.991 1.00 92.88 300 ILE A O 1
ATOM 2368 N N . PRO A 1 301 ? -23.192 -10.824 26.320 1.00 93.62 301 PRO A N 1
ATOM 2369 C CA . PRO A 1 301 ? -24.058 -10.695 27.485 1.00 93.62 301 PRO A CA 1
ATOM 2370 C C . PRO A 1 301 ? -24.401 -9.231 27.788 1.00 93.62 301 PRO A C 1
ATOM 2372 O O . PRO A 1 301 ? -23.512 -8.409 28.014 1.00 93.62 301 PRO A O 1
ATOM 2375 N N . ALA A 1 302 ? -25.697 -8.909 27.847 1.00 89.62 302 ALA A N 1
ATOM 2376 C CA . ALA A 1 302 ? -26.182 -7.533 27.993 1.00 89.62 302 ALA A CA 1
ATOM 2377 C C . ALA A 1 302 ? -25.666 -6.822 29.259 1.00 89.62 302 ALA A C 1
ATOM 2379 O O . ALA A 1 302 ? -25.550 -5.603 29.285 1.00 89.62 302 ALA A O 1
ATOM 2380 N N . ASN A 1 303 ? -25.308 -7.572 30.306 1.00 92.50 303 ASN A N 1
ATOM 2381 C CA . ASN A 1 303 ? -24.722 -7.030 31.535 1.00 92.50 303 ASN A CA 1
ATOM 2382 C C . ASN A 1 303 ? -23.274 -6.530 31.371 1.00 92.50 303 ASN A C 1
ATOM 2384 O O . ASN A 1 303 ? -22.744 -5.919 32.296 1.00 92.50 303 ASN A O 1
ATOM 2388 N N . LEU A 1 304 ? -22.624 -6.828 30.243 1.00 91.19 304 LEU A N 1
ATOM 2389 C CA . LEU A 1 304 ? -21.268 -6.386 29.909 1.00 91.19 304 LEU A CA 1
ATOM 2390 C C . LEU A 1 304 ? -21.255 -5.204 28.931 1.00 91.19 304 LEU A C 1
ATOM 2392 O O . LEU A 1 304 ? -20.184 -4.677 28.637 1.00 91.19 304 LEU A O 1
ATOM 2396 N N . VAL A 1 305 ? -22.421 -4.801 28.418 1.00 90.25 305 VAL A N 1
ATOM 2397 C CA . VAL A 1 305 ? -22.545 -3.789 27.367 1.00 90.25 305 VAL A CA 1
ATOM 2398 C C . VAL A 1 305 ? -23.198 -2.532 27.929 1.00 90.25 305 VAL A C 1
ATOM 2400 O O . VAL A 1 305 ? -24.303 -2.570 28.466 1.00 90.25 305 VAL A O 1
ATOM 2403 N N . GLU A 1 306 ? -22.524 -1.396 27.765 1.00 92.00 306 GLU A N 1
ATOM 2404 C CA . GLU A 1 306 ? -23.107 -0.075 27.989 1.00 92.00 306 GLU A CA 1
ATOM 2405 C C . GLU A 1 306 ? -23.558 0.504 26.643 1.00 92.00 306 GLU A C 1
ATOM 2407 O O . GLU A 1 306 ? -22.743 0.774 25.758 1.00 92.00 306 GLU A O 1
ATOM 2412 N N . TYR A 1 307 ? -24.870 0.670 26.472 1.00 85.94 307 TYR A N 1
ATOM 2413 C CA . TYR A 1 307 ? -25.439 1.214 25.243 1.00 85.94 307 TYR A CA 1
ATOM 2414 C C . TYR A 1 307 ? -25.375 2.739 25.242 1.00 85.94 307 TYR A C 1
ATOM 2416 O O . TYR A 1 307 ? -25.977 3.410 26.081 1.00 85.94 307 TYR A O 1
ATOM 2424 N N . HIS A 1 308 ? -24.696 3.287 24.237 1.00 81.19 308 HIS A N 1
ATOM 2425 C CA . HIS A 1 308 ? -24.680 4.717 23.958 1.00 81.19 308 HIS A CA 1
ATOM 2426 C C . HIS A 1 308 ? -25.481 5.003 22.689 1.00 81.19 308 HIS A C 1
ATOM 2428 O O . HIS A 1 308 ? -24.930 5.038 21.589 1.00 81.19 308 HIS A O 1
ATOM 2434 N N . GLU A 1 309 ? -26.784 5.236 22.834 1.00 69.94 309 GLU A N 1
ATOM 2435 C CA . GLU A 1 309 ? -27.567 5.831 21.753 1.00 69.94 309 GLU A CA 1
ATOM 2436 C C . GLU A 1 309 ? -27.443 7.362 21.809 1.00 69.94 309 GLU A C 1
ATOM 2438 O O . GLU A 1 309 ? -27.771 7.971 22.835 1.00 69.94 309 GLU A O 1
ATOM 2443 N N . PRO A 1 310 ? -26.976 8.030 20.739 1.00 63.16 310 PRO A N 1
ATOM 2444 C CA . PRO A 1 310 ? -27.043 9.480 20.681 1.00 63.16 310 PRO A CA 1
ATOM 2445 C C . PRO A 1 310 ? -28.518 9.908 20.685 1.00 63.16 310 PRO A C 1
ATOM 2447 O O . PRO A 1 310 ? -29.263 9.605 19.759 1.00 63.16 310 PRO A O 1
ATOM 2450 N N . GLN A 1 311 ? -28.935 10.629 21.732 1.00 58.19 311 GLN A N 1
ATOM 2451 C CA . GLN A 1 311 ? -30.331 11.053 21.941 1.00 58.19 311 GLN A CA 1
ATOM 2452 C C . GLN A 1 311 ? -30.885 11.958 20.826 1.00 58.19 311 GLN A C 1
ATOM 2454 O O . GLN A 1 311 ? -32.096 12.099 20.687 1.00 58.19 311 GLN A O 1
ATOM 2459 N N . THR A 1 312 ? -30.007 12.572 20.033 1.00 68.56 312 THR A N 1
ATOM 2460 C CA . THR A 1 312 ? -30.358 13.494 18.948 1.00 68.56 312 THR A CA 1
ATOM 2461 C C . THR A 1 312 ? -29.272 13.476 17.886 1.00 68.56 312 THR A C 1
ATOM 2463 O O . THR A 1 312 ? -28.084 13.469 18.218 1.00 68.56 312 THR A O 1
ATOM 2466 N N . GLU A 1 313 ? -29.674 13.535 16.616 1.00 66.88 313 GLU A N 1
ATOM 2467 C CA . GLU A 1 313 ? -28.749 13.843 15.530 1.00 66.88 313 GLU A CA 1
ATOM 2468 C C . GLU A 1 313 ? -28.125 15.217 15.779 1.00 66.88 313 GLU A C 1
ATOM 2470 O O . GLU A 1 313 ? -28.807 16.227 15.963 1.00 66.88 313 GLU A O 1
ATOM 2475 N N . VAL A 1 314 ? -26.799 15.241 15.841 1.00 72.00 314 VAL A N 1
ATOM 2476 C CA . VAL A 1 314 ? -26.041 16.467 16.054 1.00 72.00 314 VAL A CA 1
ATOM 2477 C C . VAL A 1 314 ? -25.954 17.194 14.715 1.00 72.00 314 VAL A C 1
ATOM 2479 O O . VAL A 1 314 ? -25.557 16.595 13.716 1.00 72.00 314 VAL A O 1
ATOM 2482 N N . SER A 1 315 ? -26.305 18.484 14.673 1.00 81.88 315 SER A N 1
ATOM 2483 C CA . SER A 1 315 ? -26.134 19.278 13.451 1.00 81.88 315 SER A CA 1
ATOM 2484 C C . SER A 1 315 ? -24.664 19.279 13.013 1.00 81.88 315 SER A C 1
ATOM 2486 O O . SER A 1 315 ? -23.758 19.222 13.848 1.00 81.88 315 SER A O 1
ATOM 2488 N N . ASN A 1 316 ? -24.407 19.380 11.705 1.00 80.69 316 ASN A N 1
ATOM 2489 C CA . ASN A 1 316 ? -23.037 19.409 11.171 1.00 80.69 316 ASN A CA 1
ATOM 2490 C C . ASN A 1 316 ? -22.168 20.484 11.845 1.00 80.69 316 ASN A C 1
ATOM 2492 O O . ASN A 1 316 ? -21.001 20.248 12.146 1.00 80.69 316 ASN A O 1
ATOM 2496 N N . GLU A 1 317 ? -22.753 21.647 12.128 1.00 84.50 317 GLU A N 1
ATOM 2497 C CA . GLU A 1 317 ? -22.095 22.754 12.824 1.00 84.50 317 GLU A CA 1
ATOM 2498 C C . GLU A 1 317 ? -21.698 22.365 14.252 1.00 84.50 317 GLU A C 1
ATOM 2500 O O . GLU A 1 317 ? -20.564 22.590 14.673 1.00 84.50 317 GLU A O 1
ATOM 2505 N N . MET A 1 318 ? -22.604 21.727 14.994 1.00 81.81 318 MET A N 1
ATOM 2506 C CA . MET A 1 318 ? -22.333 21.284 16.358 1.00 81.81 318 MET A CA 1
ATOM 2507 C C . MET A 1 318 ? -21.308 20.139 16.386 1.00 81.81 318 MET A C 1
ATOM 2509 O O . MET A 1 318 ? -20.429 20.128 17.247 1.00 81.81 318 MET A O 1
ATOM 2513 N N . ALA A 1 319 ? -21.339 19.222 15.416 1.00 81.00 319 ALA A N 1
ATOM 2514 C CA . ALA A 1 319 ? -20.336 18.166 15.278 1.00 81.00 319 ALA A CA 1
ATOM 2515 C C . ALA A 1 319 ? -18.933 18.744 15.017 1.00 81.00 319 ALA A C 1
ATOM 2517 O O . ALA A 1 319 ? -17.963 18.331 15.657 1.00 81.00 319 ALA A O 1
ATOM 2518 N N . GLN A 1 320 ? -18.827 19.754 14.145 1.00 83.75 320 GLN A N 1
ATOM 2519 C CA . GLN A 1 320 ? -17.575 20.481 13.914 1.00 83.75 320 GLN A CA 1
ATOM 2520 C C . GLN A 1 320 ? -17.084 21.185 15.182 1.00 83.75 320 GLN A C 1
ATOM 2522 O O . GLN A 1 320 ? -15.904 21.091 15.512 1.00 83.75 320 GLN A O 1
ATOM 2527 N N . GLN A 1 321 ? -17.977 21.833 15.934 1.00 85.31 321 GLN A N 1
ATOM 2528 C CA . GLN A 1 321 ? -17.620 22.475 17.202 1.00 85.31 321 GLN A CA 1
ATOM 2529 C C . GLN A 1 321 ? -17.137 21.472 18.256 1.00 85.31 321 GLN A C 1
ATOM 2531 O O . GLN A 1 321 ? -16.183 21.758 18.980 1.00 85.31 321 GLN A O 1
ATOM 2536 N N . ILE A 1 322 ? -17.773 20.301 18.358 1.00 82.94 322 ILE A N 1
ATOM 2537 C CA . ILE A 1 322 ? -17.339 19.227 19.261 1.00 82.94 322 ILE A CA 1
ATOM 2538 C C . ILE A 1 322 ? -15.939 18.752 18.869 1.00 82.94 322 ILE A C 1
ATOM 2540 O O . ILE A 1 322 ? -15.063 18.677 19.732 1.00 82.94 322 ILE A O 1
ATOM 2544 N N . LEU A 1 323 ? -15.708 18.489 17.580 1.00 83.56 323 LEU A N 1
ATOM 2545 C CA . LEU A 1 323 ? -14.402 18.070 17.076 1.00 83.56 323 LEU A CA 1
ATOM 2546 C C . LEU A 1 323 ? -13.326 19.125 17.359 1.00 83.56 323 LEU A C 1
ATOM 2548 O O . LEU A 1 323 ? -12.230 18.781 17.794 1.00 83.56 323 LEU A O 1
ATOM 2552 N N . GLU A 1 324 ? -13.637 20.405 17.165 1.00 84.44 324 GLU A N 1
ATOM 2553 C CA . GLU A 1 324 ? -12.706 21.501 17.432 1.00 84.44 324 GLU A CA 1
ATOM 2554 C C . GLU A 1 324 ? -12.350 21.592 18.922 1.00 84.44 324 GLU A C 1
ATOM 2556 O O . GLU A 1 324 ? -11.176 21.695 19.281 1.00 84.44 324 GLU A O 1
ATOM 2561 N N . ARG A 1 325 ? -13.335 21.440 19.819 1.00 85.69 325 ARG A N 1
ATOM 2562 C CA . ARG A 1 325 ? -13.074 21.354 21.268 1.00 85.69 325 ARG A CA 1
ATOM 2563 C C . ARG A 1 325 ? -12.213 20.146 21.625 1.00 85.69 325 ARG A C 1
ATOM 2565 O O . ARG A 1 325 ? -11.338 20.263 22.483 1.00 85.69 325 ARG A O 1
ATOM 2572 N N . MET A 1 326 ? -12.442 18.995 20.990 1.00 82.25 326 MET A N 1
ATOM 2573 C CA . MET A 1 326 ? -11.603 17.811 21.192 1.00 82.25 326 MET A CA 1
ATOM 2574 C C . MET A 1 326 ? -10.164 18.094 20.758 1.00 82.25 326 MET A C 1
ATOM 2576 O O . MET A 1 326 ? -9.250 17.888 21.553 1.00 82.25 326 MET A O 1
ATOM 2580 N N . LYS A 1 327 ? -9.957 18.651 19.558 1.00 79.25 327 LYS A N 1
ATOM 2581 C CA . LYS A 1 327 ? -8.626 19.042 19.070 1.00 79.25 327 LYS A CA 1
ATOM 2582 C C . LYS A 1 327 ? -7.916 19.977 20.044 1.00 79.25 327 LYS A C 1
ATOM 2584 O O . LYS A 1 327 ? -6.772 19.724 20.392 1.00 79.25 327 LYS A O 1
ATOM 2589 N N . GLN A 1 328 ? -8.598 21.004 20.550 1.00 82.69 328 GLN A N 1
ATOM 2590 C CA . GLN A 1 328 ? -8.023 21.938 21.524 1.00 82.69 328 GLN A CA 1
ATOM 2591 C C . GLN A 1 328 ? -7.646 21.268 22.851 1.00 82.69 328 GLN A C 1
ATOM 2593 O O . GLN A 1 328 ? -6.639 21.628 23.461 1.00 82.69 328 GLN A O 1
ATOM 2598 N N . ARG A 1 329 ? -8.450 20.304 23.312 1.00 81.19 329 ARG A N 1
ATOM 2599 C CA . ARG A 1 329 ? -8.186 19.550 24.543 1.00 81.19 329 ARG A CA 1
ATOM 2600 C C . ARG A 1 329 ? -6.978 18.626 24.393 1.00 81.19 329 ARG A C 1
ATOM 2602 O O . ARG A 1 329 ? -6.176 18.550 25.317 1.00 81.19 329 ARG A O 1
ATOM 2609 N N . PHE A 1 330 ? -6.854 17.950 23.253 1.00 72.69 330 PHE A N 1
ATOM 2610 C CA . PHE A 1 330 ? -5.763 17.008 22.989 1.00 72.69 330 PHE A CA 1
ATOM 2611 C C . PHE A 1 330 ? -4.483 17.678 22.474 1.00 72.69 330 PHE A C 1
ATOM 2613 O O . PHE A 1 330 ? -3.419 17.106 22.631 1.00 72.69 330 PHE A O 1
ATOM 2620 N N . ALA A 1 331 ? -4.544 18.903 21.944 1.00 70.44 331 ALA A N 1
ATOM 2621 C CA . ALA A 1 331 ? -3.355 19.675 21.564 1.00 70.44 331 ALA A CA 1
ATOM 2622 C C . ALA A 1 331 ? -2.537 20.195 22.765 1.00 70.44 331 ALA A C 1
ATOM 2624 O O . ALA A 1 331 ? -1.443 20.720 22.580 1.00 70.44 331 ALA A O 1
ATOM 2625 N N . LYS A 1 332 ? -3.085 20.113 23.985 1.00 54.38 332 LYS A N 1
ATOM 2626 C CA . LYS A 1 332 ? -2.436 20.542 25.238 1.00 54.38 332 LYS A CA 1
ATOM 2627 C C . LYS A 1 332 ? -1.896 19.380 26.084 1.00 54.38 332 LYS A C 1
ATOM 2629 O O . LYS A 1 332 ? -1.378 19.647 27.167 1.00 54.38 332 LYS A O 1
ATOM 2634 N N . ALA A 1 333 ? -2.089 18.138 25.643 1.00 46.94 333 ALA A N 1
ATOM 2635 C CA . ALA A 1 333 ? -1.629 16.921 26.314 1.00 46.94 333 ALA A CA 1
ATOM 2636 C C . ALA A 1 333 ? -0.377 16.382 25.615 1.00 46.94 333 ALA A C 1
ATOM 2638 O O . ALA A 1 333 ? 0.486 15.836 26.332 1.00 46.94 333 ALA A O 1
#

Radius of gyration: 31.72 Å; Cα contacts (8 Å, |Δi|>4): 214; chains: 1; bounding box: 72×59×88 Å

Sequence (333 aa):
TPRRGLGRKAIEDISAVAKEHECSLWTAIQALLAAEPSAKDSDDEQNSLFDSDDSVGTSGSDENAGWNGSIKDLFEAAANDKDFDAAEYSGKKAAEPVFYAPFDVPDMLNAKTRAELSAFVCFIEKHRQSMLSGKGLAKKIRTMVDEIDYWSYLISEYQKNEKAARYKFLNIESLINSVEVWENNPDTFDTGLFAYLNRITLLSRDDMDDDSDKGKVNLMTIHASKGLEFPVVFIVGCEDGIIPHARSLEDGEGNIEEERRLFYVAITRAKQKLFLSSCRHRRKMQTVVECTPSPFLDEIPANLVEYHEPQTEVSNEMAQQILERMKQRFAKA

Solvent-accessible surface area (backbone atoms only — not comparable to full-atom values): 21066 Å² total; per-residue (Å²): 130,82,94,63,74,8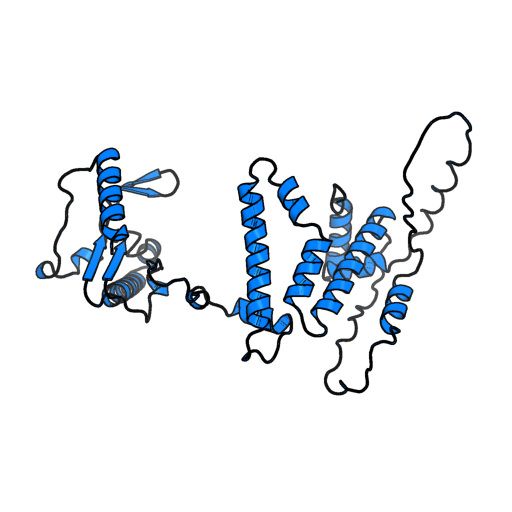3,51,70,65,58,54,51,52,41,51,50,49,12,62,75,67,76,45,52,64,67,56,29,50,53,37,52,70,67,32,69,78,64,92,75,73,75,68,76,78,72,77,79,86,82,86,89,89,84,89,85,84,87,85,82,92,78,87,78,80,79,82,87,73,55,75,69,57,57,56,56,54,68,72,63,59,83,89,61,80,75,81,85,61,86,82,64,83,74,79,70,82,84,77,72,79,82,65,93,49,79,68,82,68,54,72,68,59,46,53,55,50,49,52,49,52,51,52,52,51,56,51,49,56,55,48,77,41,85,83,59,52,34,59,50,52,50,52,52,48,58,75,67,41,51,65,62,51,35,47,70,74,28,71,93,38,60,69,58,30,53,53,57,49,48,54,51,52,50,50,39,48,54,43,41,56,51,60,69,34,90,88,51,88,65,69,44,59,68,51,51,54,55,47,63,75,66,57,52,88,78,76,68,78,52,91,84,56,76,92,65,84,89,84,78,54,65,77,74,44,65,94,50,75,37,63,64,39,77,50,73,55,42,17,55,53,58,36,51,39,48,67,34,68,74,77,37,75,77,41,48,55,52,40,50,51,50,52,51,53,50,61,69,23,32,74,75,40,75,45,80,39,58,55,64,63,44,78,56,93,94,44,79,40,82,42,51,65,15,68,70,62,74,73,47,64,68,93,79,58,84,86,82,75,76,94,58,90,69,50,71,68,56,49,50,51,51,52,50,53,48,50,61,59,60,75,77,109

Foldseek 3Di:
DPPDDQDPQRVVLLVVQCVVVVHDSLLSLVLLLVADADPPVVPVVPPPPDDDDDDDDDDDDDPPPDDPDRPVVVVVVVVPPPVDPPPPPPDDDPPDPPDDDRDHDDNPDDPVSSVVSVVVSVLVVVLVVVQQDDDDNLVSLVVSCVVVVVLVVLCVVPVPCVVVSVVVVVVVVVVSVVLVCQRPDPPRPDSHPVVVVVVVVPDDPVNPDDPVCPPDDDDDDLVVCAPAADQEAEAEAQWPCVQVPVVLVVVDDVSNVVSLVSVVSRVVSHDHYYHYDHDQWDDDPNDIDGTHGHPVVVVDPPVVDDDDDDPDDDPPVRVVVVVVVVCVVVVVD

pLDDT: mean 73.61, std 22.7, range [22.86, 97.06]